Protein AF-A0A822ZIW6-F1 (afdb_monomer_lite)

pLDDT: mean 86.94, std 12.11, range [32.47, 98.19]

Radius of gyration: 18.43 Å; chains: 1; bounding box: 44×46×52 Å

InterPro domains:
  IPR021720 Malectin domain [PF11721] (58-224)
  IPR051824 LRR Receptor-Like Ser/Thr Protein Kinase [PTHR48006] (2-224)

Secondary structure (DSSP, 8-state):
--EEEPPTT--HHHHTT---TTSEEE--GGGTT-S-TTGGGGSTT--SSTTS---SEEEEEET-SS-EE-TT--EEEEE-----TEEEEE-TT-SEEEEEE---TT-SS---EEE-----BT-TTS-HHHHTEEEEESSEEEEEEES--S-EEEEEEEE--SS--GGG-SGGGG----EEEEETTEEEEEEE-HHHHTTT-SSBEEEEEEEE--SSSEEEEEEEE-TT--EEESEEEEEE---S--

Structure (mmCIF, N/CA/C/O backbone):
data_AF-A0A822ZIW6-F1
#
_entry.id   AF-A0A822ZIW6-F1
#
loop_
_atom_site.group_PDB
_atom_site.id
_atom_site.type_symbol
_atom_site.label_atom_id
_atom_site.label_alt_id
_atom_site.label_comp_id
_atom_site.label_asym_id
_atom_site.label_entity_id
_atom_site.label_seq_id
_atom_site.pdbx_PDB_ins_code
_atom_site.Cartn_x
_atom_site.Cartn_y
_atom_site.Cartn_z
_atom_site.occupancy
_atom_site.B_iso_or_equiv
_atom_site.auth_seq_id
_atom_site.auth_comp_id
_atom_site.auth_asym_id
_atom_site.auth_atom_id
_atom_site.pdbx_PDB_model_num
ATOM 1 N N . MET A 1 1 ? -8.561 -0.435 -22.926 1.00 68.00 1 MET A N 1
ATOM 2 C CA . MET A 1 1 ? -7.902 -0.915 -24.151 1.00 68.00 1 MET A CA 1
ATOM 3 C C . MET A 1 1 ? -7.282 0.209 -24.956 1.00 68.00 1 MET A C 1
ATOM 5 O O . MET A 1 1 ? -7.631 0.259 -26.121 1.00 68.00 1 MET A O 1
ATOM 9 N N . ILE A 1 2 ? -6.466 1.119 -24.398 1.00 83.31 2 ILE A N 1
ATOM 10 C CA . ILE A 1 2 ? -5.916 2.237 -25.189 1.00 83.31 2 ILE A CA 1
ATOM 11 C C . ILE A 1 2 ? -4.468 1.917 -25.566 1.00 83.31 2 ILE A C 1
ATOM 13 O O . ILE A 1 2 ? -3.686 1.477 -24.721 1.00 83.31 2 ILE A O 1
ATOM 17 N N . SER A 1 3 ? -4.137 2.117 -26.838 1.00 87.62 3 SER A N 1
ATOM 18 C CA . SER A 1 3 ? -2.804 1.909 -27.401 1.00 87.62 3 SER A CA 1
ATOM 19 C C . SER A 1 3 ? -2.459 3.004 -28.403 1.00 87.62 3 SER A C 1
ATOM 21 O O . SER A 1 3 ? -3.361 3.563 -29.026 1.00 87.62 3 SER A O 1
ATOM 23 N N . GLY A 1 4 ? -1.167 3.266 -28.593 1.00 85.44 4 GLY A N 1
ATOM 24 C CA . GLY A 1 4 ? -0.665 4.256 -29.551 1.00 85.44 4 GLY A CA 1
ATOM 25 C C . GLY A 1 4 ? 0.241 5.296 -28.899 1.00 85.44 4 GLY A C 1
ATOM 26 O O . GLY A 1 4 ? 0.701 5.114 -27.775 1.00 85.44 4 GLY A O 1
ATOM 27 N N . THR A 1 5 ? 0.521 6.388 -29.601 1.00 82.12 5 THR A N 1
ATOM 28 C CA . THR A 1 5 ? 1.303 7.507 -29.061 1.00 82.12 5 THR A CA 1
ATOM 29 C C . THR A 1 5 ? 0.430 8.412 -28.193 1.00 82.12 5 THR A C 1
ATOM 31 O O . THR A 1 5 ? -0.772 8.562 -28.427 1.00 82.12 5 THR A O 1
ATOM 34 N N . ILE A 1 6 ? 1.025 9.016 -27.163 1.00 78.25 6 ILE A N 1
ATOM 35 C CA . ILE A 1 6 ? 0.345 10.054 -26.383 1.00 78.25 6 ILE A CA 1
ATOM 36 C C . ILE A 1 6 ? 0.321 11.329 -27.242 1.00 78.25 6 ILE A C 1
ATOM 38 O O . ILE A 1 6 ? 1.383 11.771 -27.677 1.00 78.25 6 ILE A O 1
ATOM 42 N N . PRO A 1 7 ? -0.849 11.939 -27.514 1.00 76.06 7 PRO A N 1
ATOM 43 C CA . PRO A 1 7 ? -0.906 13.128 -28.356 1.00 76.06 7 PRO A CA 1
ATOM 44 C C . PRO A 1 7 ? -0.091 14.283 -27.766 1.00 76.06 7 PRO A C 1
ATOM 46 O O . PRO A 1 7 ? -0.332 14.702 -26.634 1.00 76.06 7 PRO A O 1
ATOM 49 N N . SER A 1 8 ? 0.799 14.877 -28.563 1.00 71.69 8 SER A N 1
ATOM 50 C CA . SER A 1 8 ? 1.620 16.033 -28.160 1.00 71.69 8 SER A CA 1
ATOM 51 C C . SER A 1 8 ? 0.793 17.271 -27.770 1.00 71.69 8 SER A C 1
ATOM 53 O O . SER A 1 8 ? 1.260 18.144 -27.042 1.00 71.69 8 SER A O 1
ATOM 55 N N . SER A 1 9 ? -0.470 17.339 -28.208 1.00 68.81 9 SER A N 1
ATOM 56 C CA . SER A 1 9 ? -1.431 18.391 -27.857 1.00 68.81 9 SER A CA 1
ATOM 57 C C . SER A 1 9 ? -1.997 18.276 -26.435 1.00 68.81 9 SER A C 1
ATOM 59 O O . SER A 1 9 ? -2.650 19.209 -25.946 1.00 68.81 9 SER A O 1
ATOM 61 N N . TRP A 1 10 ? -1.760 17.158 -25.741 1.00 68.44 10 TRP A N 1
ATOM 62 C CA . TRP A 1 10 ? -2.147 16.978 -24.348 1.00 68.44 10 TRP A CA 1
ATOM 63 C C . TRP A 1 10 ? -1.230 17.816 -23.443 1.00 68.44 10 TRP A C 1
ATOM 65 O O . TRP A 1 10 ? -0.172 17.387 -22.999 1.00 68.44 10 TRP A O 1
ATOM 75 N N . ARG A 1 11 ? -1.637 19.064 -23.175 1.00 58.91 11 ARG A N 1
ATOM 76 C CA . ARG A 1 11 ? -0.914 19.978 -22.274 1.00 58.91 11 ARG A CA 1
ATOM 77 C C . ARG A 1 11 ? -0.824 19.399 -20.856 1.00 58.91 11 ARG A C 1
ATOM 79 O O . ARG A 1 11 ? -1.812 18.873 -20.340 1.00 58.91 11 ARG A O 1
ATOM 86 N N . ALA A 1 12 ? 0.306 19.622 -20.180 1.00 60.09 12 ALA A N 1
ATOM 87 C CA . ALA A 1 12 ? 0.582 19.130 -18.823 1.00 60.09 12 ALA A CA 1
ATOM 88 C C . ALA A 1 12 ? -0.519 19.436 -17.784 1.00 60.09 12 ALA A C 1
ATOM 90 O O . ALA A 1 12 ? -0.711 18.668 -16.846 1.00 60.09 12 ALA A O 1
ATOM 91 N N . SER A 1 13 ? -1.284 20.521 -17.948 1.00 56.66 13 SER A N 1
ATOM 92 C CA . SER A 1 13 ? -2.383 20.886 -17.044 1.00 56.66 13 SER A CA 1
ATOM 93 C C . SER A 1 13 ? -3.648 20.030 -17.197 1.00 56.66 13 SER A C 1
ATOM 95 O O . SER A 1 13 ? -4.331 19.811 -16.201 1.00 56.66 13 SER A O 1
ATOM 97 N N . LYS A 1 14 ? -3.953 19.510 -18.397 1.00 56.59 14 LYS A N 1
ATOM 98 C CA . LYS A 1 14 ? -5.097 18.601 -18.630 1.00 56.59 14 LYS A CA 1
ATOM 99 C C . LYS A 1 14 ? -4.794 17.153 -18.230 1.00 56.59 14 LYS A C 1
ATOM 101 O O . LYS A 1 14 ? -5.718 16.366 -18.090 1.00 56.59 14 LYS A O 1
ATOM 106 N N . LEU A 1 15 ? -3.519 16.813 -18.046 1.00 60.94 15 LEU A N 1
ATOM 107 C CA . LEU A 1 15 ? -3.051 15.443 -17.828 1.00 60.94 15 LEU A CA 1
ATOM 108 C C . LEU A 1 15 ? -2.917 15.032 -16.361 1.00 60.94 15 LEU A C 1
ATOM 110 O O . LEU A 1 15 ? -2.893 13.840 -16.071 1.00 60.94 15 LEU A O 1
ATOM 114 N N . LYS A 1 16 ? -2.895 15.990 -15.424 1.00 58.00 16 LYS A N 1
ATOM 115 C CA . LYS A 1 16 ? -2.803 15.715 -13.974 1.00 58.00 16 LYS A CA 1
ATOM 116 C C . LYS A 1 16 ? -4.004 14.944 -13.406 1.00 58.00 16 LYS A C 1
ATOM 118 O O . LYS A 1 16 ? -3.973 14.536 -12.250 1.00 58.00 16 LYS A O 1
ATOM 123 N N . THR A 1 17 ? -5.063 14.779 -14.195 1.00 67.00 17 THR A N 1
ATOM 124 C CA . THR A 1 17 ? -6.307 14.098 -13.820 1.00 67.00 17 THR A CA 1
ATOM 125 C C . THR A 1 17 ? -6.555 12.814 -14.615 1.00 67.00 17 THR A C 1
ATOM 127 O O . THR A 1 17 ? -7.643 12.249 -14.512 1.00 67.00 17 THR A O 1
ATOM 130 N N . LEU A 1 18 ? -5.585 12.347 -15.413 1.00 80.19 18 LEU A N 1
ATOM 131 C CA . LEU A 1 18 ? -5.675 11.076 -16.131 1.00 80.19 18 LEU A CA 1
ATOM 132 C C . LEU A 1 18 ? -4.725 10.041 -15.536 1.00 80.19 18 LEU A C 1
ATOM 134 O O . LEU A 1 18 ? -3.519 10.254 -15.440 1.00 80.19 18 LEU A O 1
ATOM 138 N N . ASN A 1 19 ? -5.276 8.870 -15.232 1.00 87.19 19 ASN A N 1
ATOM 139 C CA . ASN A 1 19 ? -4.492 7.704 -14.870 1.00 87.19 19 ASN A CA 1
ATOM 140 C C . ASN A 1 19 ? -4.303 6.814 -16.105 1.00 87.19 19 ASN A C 1
ATOM 142 O O . ASN A 1 19 ? -5.249 6.187 -16.581 1.00 87.19 19 ASN A O 1
ATOM 146 N N . LEU A 1 20 ? -3.081 6.798 -16.636 1.00 88.81 20 LEU A N 1
ATOM 147 C CA . LEU A 1 20 ? -2.715 6.073 -17.858 1.00 88.81 20 LEU A CA 1
ATOM 148 C C . LEU A 1 20 ? -2.069 4.704 -17.576 1.00 88.81 20 LEU A C 1
ATOM 150 O O . LEU A 1 20 ? -1.628 4.029 -18.509 1.00 88.81 20 LEU A O 1
ATOM 154 N N . VAL A 1 21 ? -2.021 4.282 -16.312 1.00 91.44 21 VAL A N 1
ATOM 155 C CA . VAL A 1 21 ? -1.457 2.994 -15.884 1.00 91.44 21 VAL A CA 1
ATOM 156 C C . VAL A 1 21 ? -2.209 1.818 -16.524 1.00 91.44 21 VAL A C 1
ATOM 158 O O . VAL A 1 21 ? -3.417 1.892 -16.753 1.00 91.44 21 VAL A O 1
ATOM 161 N N . ALA A 1 22 ? -1.490 0.730 -16.807 1.00 88.94 22 ALA A N 1
ATOM 162 C CA . ALA A 1 22 ? -1.988 -0.502 -17.424 1.00 88.94 22 ALA A CA 1
ATOM 163 C C . ALA A 1 22 ? -2.581 -0.329 -18.844 1.00 88.94 22 ALA A C 1
ATOM 165 O O . ALA A 1 22 ? -3.461 -1.087 -19.262 1.00 88.94 22 ALA A O 1
ATOM 166 N N . ASN A 1 23 ? -2.087 0.655 -19.604 1.00 89.62 23 ASN A N 1
ATOM 167 C CA . ASN A 1 23 ? -2.340 0.809 -21.045 1.00 89.62 23 ASN A CA 1
ATOM 168 C C . ASN A 1 23 ? -1.104 0.406 -21.876 1.00 89.62 23 ASN A C 1
ATOM 170 O O . ASN A 1 23 ? -0.126 -0.096 -21.320 1.00 89.62 23 ASN A O 1
ATOM 174 N N . ASN A 1 24 ? -1.179 0.588 -23.200 1.00 88.50 24 ASN A N 1
ATOM 175 C CA . ASN A 1 24 ? -0.135 0.230 -24.169 1.00 88.50 24 ASN A CA 1
ATOM 176 C C . ASN A 1 24 ? 0.324 1.458 -24.976 1.00 88.50 24 ASN A C 1
ATOM 178 O O . ASN A 1 24 ? 0.171 1.503 -26.201 1.00 88.50 24 ASN A O 1
ATOM 182 N N . PHE A 1 25 ? 0.830 2.480 -24.289 1.00 86.50 25 PHE A N 1
ATOM 183 C CA . PHE A 1 25 ? 1.355 3.675 -24.944 1.00 86.50 25 PHE A CA 1
ATOM 184 C C . PHE A 1 25 ? 2.791 3.485 -25.440 1.00 86.50 25 PHE A C 1
ATOM 186 O O . PHE A 1 25 ? 3.600 2.798 -24.816 1.00 86.50 25 PHE A O 1
ATOM 193 N N . VAL A 1 26 ? 3.105 4.129 -26.563 1.00 83.94 26 VAL A N 1
ATOM 194 C CA . VAL A 1 26 ? 4.450 4.189 -27.142 1.00 83.94 26 VAL A CA 1
ATOM 195 C C . VAL A 1 26 ? 5.167 5.427 -26.605 1.00 83.94 26 VAL A C 1
ATOM 197 O O . VAL A 1 26 ? 4.663 6.544 -26.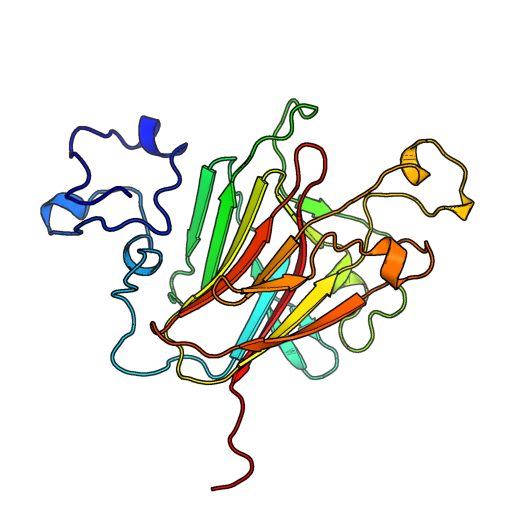726 1.00 83.94 26 VAL A O 1
ATOM 200 N N . PHE A 1 27 ? 6.343 5.223 -26.014 1.00 76.81 27 PHE A N 1
ATOM 201 C CA . PHE A 1 27 ? 7.234 6.286 -25.550 1.00 76.81 27 PHE A CA 1
ATOM 202 C C . PHE A 1 27 ? 8.394 6.393 -26.547 1.00 76.81 27 PHE A C 1
ATOM 204 O O . PHE A 1 27 ? 9.239 5.505 -26.586 1.00 76.81 27 PHE A O 1
ATOM 211 N N . ASP A 1 28 ? 8.392 7.433 -27.381 1.00 70.50 28 ASP A N 1
ATOM 212 C CA . ASP A 1 28 ? 9.463 7.766 -28.327 1.00 70.50 28 ASP A CA 1
ATOM 213 C C . ASP A 1 28 ? 10.119 9.110 -27.943 1.00 70.50 28 ASP A C 1
ATOM 215 O O . ASP A 1 28 ? 9.710 9.758 -26.974 1.00 70.50 28 ASP A O 1
ATOM 219 N N . ASP A 1 29 ? 11.132 9.552 -28.691 1.00 65.19 29 ASP A N 1
ATOM 220 C CA . ASP A 1 29 ? 11.872 10.788 -28.388 1.00 65.19 29 ASP A CA 1
ATOM 221 C C . ASP A 1 29 ? 10.991 12.053 -28.420 1.00 65.19 29 ASP A C 1
ATOM 223 O O . ASP A 1 29 ? 11.303 13.046 -27.751 1.00 65.19 29 ASP A O 1
ATOM 227 N N . SER A 1 30 ? 9.842 12.009 -29.110 1.00 61.44 30 SER A N 1
ATOM 228 C CA . SER A 1 30 ? 8.859 13.101 -29.119 1.00 61.44 30 SER A CA 1
ATOM 229 C C . SER A 1 30 ? 8.120 13.255 -27.779 1.00 61.44 30 SER A C 1
ATOM 231 O O . SER A 1 30 ? 7.567 14.319 -27.489 1.00 61.44 30 SER A O 1
ATOM 233 N N . ASN A 1 31 ? 8.193 12.231 -26.921 1.00 59.19 31 ASN A N 1
ATOM 234 C CA . ASN A 1 31 ? 7.546 12.147 -25.611 1.00 59.19 31 ASN A CA 1
ATOM 235 C C . ASN A 1 31 ? 8.485 12.443 -24.426 1.00 59.19 31 ASN A C 1
ATOM 237 O O . ASN A 1 31 ? 8.048 12.407 -23.274 1.00 59.19 31 ASN A O 1
ATOM 241 N N . SER A 1 32 ? 9.751 12.788 -24.687 1.00 54.91 32 SER A N 1
ATOM 242 C CA . SER A 1 32 ? 10.779 13.094 -23.671 1.00 54.91 32 SER A CA 1
ATOM 243 C C . SER A 1 32 ? 10.431 14.268 -22.737 1.00 54.91 32 SER A C 1
ATOM 245 O O . SER A 1 32 ? 10.976 14.371 -21.640 1.00 54.91 32 SER A O 1
ATOM 247 N N . SER A 1 33 ? 9.487 15.126 -23.138 1.00 59.56 33 SER A N 1
ATOM 248 C CA . SER A 1 33 ? 8.996 16.275 -22.362 1.00 59.56 33 SER A CA 1
ATOM 249 C C . SER A 1 33 ? 7.658 16.034 -21.643 1.00 59.56 33 SER A C 1
ATOM 251 O O . SER A 1 33 ? 7.121 16.950 -21.011 1.00 59.56 33 SER A O 1
ATOM 253 N N . LEU A 1 34 ? 7.087 14.824 -21.725 1.00 65.12 34 LEU A N 1
ATOM 254 C CA . LEU A 1 34 ? 5.798 14.529 -21.100 1.00 65.12 34 LEU A CA 1
ATOM 255 C C . LEU A 1 34 ? 5.918 14.402 -19.568 1.00 65.12 34 LEU A C 1
ATOM 257 O O . LEU A 1 34 ? 6.855 13.782 -19.065 1.00 65.12 34 LEU A O 1
ATOM 261 N N . PRO A 1 35 ? 4.938 14.910 -18.797 1.00 71.50 35 PRO A N 1
ATOM 262 C CA . PRO A 1 35 ? 4.985 14.966 -17.333 1.00 71.50 35 PRO A CA 1
ATOM 263 C C . PRO A 1 35 ? 4.623 13.621 -16.672 1.00 71.50 35 PRO A C 1
ATOM 265 O O . PRO A 1 35 ? 3.863 13.589 -15.705 1.00 71.50 35 PRO A O 1
ATOM 268 N N . PHE A 1 36 ? 5.127 12.504 -17.204 1.00 79.31 36 PHE A N 1
ATOM 269 C CA . PHE A 1 36 ? 4.764 11.147 -16.785 1.00 79.31 36 PHE A CA 1
ATOM 270 C C . PHE A 1 36 ? 5.976 10.321 -16.331 1.00 79.31 36 PHE A C 1
ATOM 272 O O . PHE A 1 36 ? 6.280 9.279 -16.929 1.00 79.31 36 PHE A O 1
ATOM 279 N N . PRO A 1 37 ? 6.679 10.748 -15.265 1.00 85.19 37 PRO A N 1
ATOM 280 C CA . PRO A 1 37 ? 7.835 10.019 -14.758 1.00 85.19 37 PRO A CA 1
ATOM 281 C C . PRO A 1 37 ? 7.438 8.580 -14.414 1.00 85.19 37 PRO A C 1
ATOM 283 O O . PRO A 1 37 ? 6.383 8.334 -13.829 1.00 85.19 37 PRO A O 1
ATOM 286 N N . GLY A 1 38 ? 8.249 7.619 -14.858 1.00 87.75 38 GLY A N 1
ATOM 287 C CA . GLY A 1 38 ? 8.056 6.192 -14.584 1.00 87.75 38 GLY A CA 1
ATOM 288 C C . GLY A 1 38 ? 6.832 5.518 -15.226 1.00 87.75 38 GLY A C 1
ATOM 289 O O . GLY A 1 38 ? 6.700 4.307 -15.084 1.00 87.75 38 GLY A O 1
ATOM 290 N N . LEU A 1 39 ? 5.963 6.226 -15.969 1.00 88.44 39 LEU A N 1
ATOM 291 C CA . LEU A 1 39 ? 4.740 5.631 -16.550 1.00 88.44 39 LEU A CA 1
ATOM 292 C C . LEU A 1 39 ? 5.024 4.479 -17.512 1.00 88.44 39 LEU A C 1
ATOM 294 O O . LEU A 1 39 ? 4.239 3.532 -17.588 1.00 88.44 39 LEU A O 1
ATOM 298 N N . HIS A 1 40 ? 6.143 4.556 -18.233 1.00 86.94 40 HIS A N 1
ATOM 299 C CA . HIS A 1 40 ? 6.612 3.478 -19.093 1.00 86.94 40 HIS A CA 1
ATOM 300 C C . HIS A 1 40 ? 6.746 2.161 -18.309 1.00 86.94 40 HIS A C 1
ATOM 302 O O . HIS A 1 40 ? 6.361 1.125 -18.830 1.00 86.94 40 HIS A O 1
ATOM 308 N N . CYS A 1 41 ? 7.133 2.193 -17.027 1.00 88.75 41 CYS A N 1
ATOM 309 C CA . CYS A 1 41 ? 7.207 1.013 -16.154 1.00 88.75 41 CYS A CA 1
ATOM 310 C C . CYS A 1 41 ? 5.868 0.557 -15.577 1.00 88.75 41 CYS A C 1
ATOM 312 O O . CYS A 1 41 ? 5.818 -0.466 -14.912 1.00 88.75 41 CYS A O 1
ATOM 314 N N . LEU A 1 42 ? 4.785 1.295 -15.798 1.00 90.62 42 LEU A N 1
ATOM 315 C CA . LEU A 1 42 ? 3.438 0.906 -15.380 1.00 90.62 42 LEU A CA 1
ATOM 316 C C . LEU A 1 42 ? 2.526 0.647 -16.588 1.00 90.62 42 LEU A C 1
ATOM 318 O O . LEU A 1 42 ? 1.301 0.649 -16.456 1.00 90.62 42 LEU A O 1
ATOM 322 N N . GLN A 1 43 ? 3.102 0.459 -17.780 1.00 89.50 43 GLN A N 1
ATOM 323 C CA . GLN A 1 43 ? 2.369 -0.048 -18.939 1.00 89.50 43 GLN A CA 1
ATOM 324 C C . GLN A 1 43 ? 2.086 -1.535 -18.782 1.00 89.50 43 GLN A C 1
ATOM 326 O O . GLN A 1 43 ? 2.804 -2.244 -18.079 1.00 89.50 43 GLN A O 1
ATOM 331 N N . ARG A 1 44 ? 1.047 -2.012 -19.469 1.00 85.31 44 ARG A N 1
ATOM 332 C CA . ARG A 1 44 ? 0.579 -3.392 -19.332 1.00 85.31 44 ARG A CA 1
ATOM 333 C C . ARG A 1 44 ? 1.672 -4.410 -19.632 1.00 85.31 44 ARG A C 1
ATOM 335 O O . ARG A 1 44 ? 1.776 -5.378 -18.909 1.00 85.31 44 ARG A O 1
ATOM 342 N N . ASN A 1 45 ? 2.470 -4.167 -20.669 1.00 79.81 45 ASN A N 1
ATOM 343 C CA . ASN A 1 45 ? 3.536 -5.061 -21.120 1.00 79.81 45 ASN A CA 1
ATOM 344 C C . ASN A 1 45 ? 4.857 -4.913 -20.346 1.00 79.81 45 ASN A C 1
ATOM 346 O O . ASN A 1 45 ? 5.843 -5.532 -20.746 1.00 79.81 45 ASN A O 1
ATOM 350 N N . PHE A 1 46 ? 4.908 -4.049 -19.328 1.00 79.50 46 PHE A N 1
ATOM 351 C CA . PHE A 1 46 ? 6.068 -3.804 -18.472 1.00 79.50 46 PHE A CA 1
ATOM 352 C C . PHE A 1 46 ? 7.429 -3.807 -19.216 1.00 79.50 46 PHE A C 1
ATOM 354 O O . PHE A 1 46 ? 8.190 -4.783 -19.203 1.00 79.50 46 PHE A O 1
ATOM 361 N N . PRO A 1 47 ? 7.761 -2.722 -19.933 1.00 76.06 47 PRO A N 1
ATOM 362 C CA . PRO A 1 47 ? 8.999 -2.624 -20.702 1.00 76.06 47 PRO A CA 1
ATOM 363 C C . PRO A 1 47 ? 10.253 -2.420 -19.833 1.00 76.06 47 PRO A C 1
ATOM 365 O O . PRO A 1 47 ? 11.363 -2.579 -20.332 1.00 76.06 47 PRO A O 1
ATOM 368 N N . CYS A 1 48 ? 10.110 -2.072 -18.550 1.00 79.00 48 CYS A N 1
ATOM 369 C CA . CYS A 1 48 ? 11.237 -1.716 -17.687 1.00 79.00 48 CYS A CA 1
ATOM 370 C C . CYS A 1 48 ? 11.990 -2.913 -17.104 1.00 79.00 48 CYS A C 1
ATOM 372 O O . CYS A 1 48 ? 11.423 -3.979 -16.874 1.00 79.00 48 CYS A O 1
ATOM 374 N N . ASN A 1 49 ? 13.268 -2.689 -16.776 1.00 76.12 49 ASN A N 1
ATOM 375 C CA . ASN A 1 49 ? 14.087 -3.547 -15.909 1.00 76.12 49 ASN A CA 1
ATOM 376 C C . ASN A 1 49 ? 14.101 -5.043 -16.290 1.00 76.12 49 ASN A C 1
ATOM 378 O O . ASN A 1 49 ? 14.171 -5.894 -15.405 1.00 76.12 49 ASN A O 1
ATOM 382 N N . ARG A 1 50 ? 14.018 -5.372 -17.590 1.00 73.94 50 ARG A N 1
ATOM 383 C CA . ARG A 1 50 ? 13.878 -6.751 -18.103 1.00 73.94 50 ARG A CA 1
ATOM 384 C C . ARG A 1 50 ? 15.128 -7.619 -17.958 1.00 73.94 50 ARG A C 1
ATOM 386 O O . ARG A 1 50 ? 15.011 -8.839 -17.937 1.00 73.94 50 ARG A O 1
ATOM 393 N N . ASP A 1 51 ? 16.298 -7.005 -17.824 1.00 68.25 51 ASP A N 1
ATOM 394 C CA . ASP A 1 51 ? 17.564 -7.723 -17.986 1.00 68.25 51 ASP A CA 1
ATOM 395 C C . ASP A 1 51 ? 18.023 -8.464 -16.722 1.00 68.25 51 ASP A C 1
ATOM 397 O O . ASP A 1 51 ? 18.763 -9.440 -16.827 1.00 68.25 51 ASP A O 1
ATOM 401 N N . SER A 1 52 ? 17.603 -8.042 -15.519 1.00 64.56 52 SER A N 1
ATOM 402 C CA . SER A 1 52 ? 17.905 -8.744 -14.259 1.00 64.56 52 SER A CA 1
ATOM 403 C C . SER A 1 52 ? 17.064 -8.247 -13.075 1.00 64.56 52 SER A C 1
ATOM 405 O O . SER A 1 52 ? 16.841 -7.038 -12.957 1.00 64.56 52 SER A O 1
ATOM 407 N N . PRO A 1 53 ? 16.655 -9.139 -12.147 1.00 66.62 53 PRO A N 1
ATOM 408 C CA . PRO A 1 53 ? 15.962 -8.746 -10.929 1.00 66.62 53 PRO A CA 1
ATOM 409 C C . PRO A 1 53 ? 16.873 -7.876 -10.071 1.00 66.62 53 PRO A C 1
ATOM 411 O O . PRO A 1 53 ? 17.974 -8.280 -9.699 1.00 66.62 53 PRO A O 1
ATOM 414 N N . ARG A 1 54 ? 16.404 -6.670 -9.760 1.00 70.56 54 ARG A N 1
ATOM 415 C CA . ARG A 1 54 ? 17.204 -5.666 -9.040 1.00 70.56 54 ARG A CA 1
ATOM 416 C C . ARG A 1 54 ? 17.039 -5.739 -7.528 1.00 70.56 54 ARG A C 1
ATOM 418 O O . ARG A 1 54 ? 17.886 -5.238 -6.793 1.00 70.56 54 ARG A O 1
ATOM 425 N N . TYR A 1 55 ? 15.949 -6.343 -7.060 1.00 77.62 55 TYR A N 1
ATOM 426 C CA . TYR A 1 55 ? 15.543 -6.281 -5.661 1.00 77.62 55 TYR A CA 1
ATOM 427 C C . TYR A 1 55 ? 15.116 -7.658 -5.152 1.00 77.62 55 TYR A C 1
ATOM 429 O O . TYR A 1 55 ? 14.238 -8.295 -5.728 1.00 77.62 55 TYR A O 1
ATOM 437 N N . ALA A 1 56 ? 15.727 -8.099 -4.049 1.00 80.19 56 ALA A N 1
ATOM 438 C CA . ALA A 1 56 ? 15.357 -9.343 -3.367 1.00 80.19 56 ALA A CA 1
ATOM 439 C C . ALA A 1 56 ? 14.033 -9.213 -2.593 1.00 80.19 56 ALA A C 1
ATOM 441 O O . ALA A 1 56 ? 13.303 -10.188 -2.432 1.00 80.19 56 ALA A O 1
ATOM 442 N N . TYR A 1 57 ? 13.727 -8.002 -2.121 1.00 89.25 57 TYR A N 1
ATOM 443 C CA . TYR A 1 57 ? 12.501 -7.698 -1.400 1.00 89.25 57 TYR A CA 1
ATOM 444 C C . TYR A 1 57 ? 12.113 -6.218 -1.517 1.00 89.25 57 TYR A C 1
ATOM 446 O O . TYR A 1 57 ? 12.940 -5.334 -1.785 1.00 89.25 57 TYR A O 1
ATOM 454 N N . ILE A 1 58 ? 10.836 -5.949 -1.259 1.00 92.19 58 ILE A N 1
ATOM 455 C CA . ILE A 1 58 ? 10.244 -4.619 -1.108 1.00 92.19 58 ILE A CA 1
ATOM 456 C C . ILE A 1 58 ? 9.512 -4.562 0.234 1.00 92.19 58 ILE A C 1
ATOM 458 O O . ILE A 1 58 ? 8.926 -5.545 0.687 1.00 92.19 58 ILE A O 1
ATOM 462 N N . SER A 1 59 ? 9.547 -3.390 0.863 1.00 95.56 59 SER A N 1
ATOM 463 C CA . SER A 1 59 ? 8.825 -3.091 2.098 1.00 95.56 59 SER A CA 1
ATOM 464 C C . SER A 1 59 ? 8.347 -1.650 2.033 1.00 95.56 59 SER A C 1
ATOM 466 O O . SER A 1 59 ? 9.171 -0.739 1.953 1.00 95.56 59 SER A O 1
ATOM 468 N N . ILE A 1 60 ? 7.037 -1.436 2.066 1.00 97.38 60 ILE A N 1
ATOM 469 C CA . ILE A 1 60 ? 6.416 -0.132 1.837 1.00 97.38 60 ILE A CA 1
ATOM 470 C C . ILE A 1 60 ? 5.609 0.277 3.066 1.00 97.38 60 ILE A C 1
ATOM 472 O O . ILE A 1 60 ? 4.770 -0.474 3.572 1.00 97.38 60 ILE A O 1
ATOM 476 N N . LYS A 1 61 ? 5.855 1.502 3.532 1.00 96.75 61 LYS A N 1
ATOM 477 C CA . LYS A 1 61 ? 5.093 2.212 4.556 1.00 96.75 61 LYS A CA 1
ATOM 478 C C . LYS A 1 61 ? 3.993 3.048 3.899 1.00 96.75 61 LYS A C 1
ATOM 480 O O . LYS A 1 61 ? 4.156 4.247 3.709 1.00 96.75 61 LYS A O 1
ATOM 485 N N . CYS A 1 62 ? 2.867 2.401 3.592 1.00 97.38 62 CYS A N 1
ATOM 486 C CA . CYS A 1 62 ? 1.724 3.018 2.916 1.00 97.38 62 CYS A CA 1
ATOM 487 C C . CYS A 1 62 ? 1.156 4.185 3.725 1.00 97.38 62 CYS A C 1
ATOM 489 O O . CYS A 1 62 ? 0.851 4.043 4.913 1.00 97.38 62 CYS A O 1
ATOM 491 N N . GLY A 1 63 ? 1.007 5.329 3.071 1.00 93.31 63 GLY A N 1
ATOM 492 C CA . GLY A 1 63 ? 0.423 6.533 3.643 1.00 93.31 63 GLY A CA 1
ATOM 493 C C . GLY A 1 63 ? 1.256 7.250 4.714 1.00 93.31 63 GLY A C 1
ATOM 494 O O . GLY A 1 63 ? 0.735 8.150 5.369 1.00 93.31 63 GLY A O 1
ATOM 495 N N . GLY A 1 64 ? 2.504 6.835 4.961 1.00 86.06 64 GLY A N 1
ATOM 496 C CA . GLY A 1 64 ? 3.277 7.276 6.123 1.00 86.06 64 GLY A CA 1
ATOM 497 C C . GLY A 1 64 ? 4.573 7.997 5.774 1.00 86.06 64 GLY A C 1
ATOM 498 O O . GLY A 1 64 ? 5.372 7.490 4.994 1.00 86.06 64 GLY A O 1
ATOM 499 N N . LEU A 1 65 ? 4.823 9.123 6.451 1.00 85.75 65 LEU A N 1
ATOM 500 C CA . LEU A 1 65 ? 6.059 9.901 6.318 1.00 85.75 65 LEU A CA 1
ATOM 501 C C . LEU A 1 65 ? 7.281 9.111 6.791 1.00 85.75 65 LEU A C 1
ATOM 503 O O . LEU A 1 65 ? 7.221 8.431 7.822 1.00 85.75 65 LEU A O 1
ATOM 507 N N . GLY A 1 66 ? 8.396 9.275 6.082 1.00 88.06 66 GLY A N 1
ATOM 508 C CA . GLY A 1 66 ? 9.712 8.787 6.495 1.00 88.06 66 GLY A CA 1
ATOM 509 C C . GLY A 1 66 ? 9.879 7.261 6.492 1.00 88.06 66 GLY A C 1
ATOM 510 O O . GLY A 1 66 ? 8.951 6.480 6.713 1.00 88.06 66 GLY A O 1
ATOM 511 N N . THR A 1 67 ? 11.110 6.826 6.237 1.00 91.19 67 THR A N 1
ATOM 512 C CA . THR A 1 67 ? 11.498 5.414 6.319 1.00 91.19 67 THR A CA 1
ATOM 513 C C . THR A 1 67 ? 11.496 4.968 7.781 1.00 91.19 67 THR A C 1
ATOM 515 O O . THR A 1 67 ? 11.939 5.716 8.653 1.00 91.19 67 THR A O 1
ATOM 518 N N . LYS A 1 68 ? 11.040 3.744 8.067 1.00 94.06 68 LYS A N 1
ATOM 519 C CA . LYS A 1 68 ? 11.065 3.176 9.427 1.00 94.06 68 LYS A CA 1
ATOM 520 C C . LYS A 1 68 ? 11.582 1.742 9.407 1.00 94.06 68 LYS A C 1
ATOM 522 O O . LYS A 1 68 ? 11.311 1.009 8.462 1.00 94.06 68 LYS A O 1
ATOM 527 N N . ALA A 1 69 ? 12.338 1.360 10.431 1.00 95.69 69 ALA A N 1
ATOM 528 C CA . ALA A 1 69 ? 12.757 -0.020 10.642 1.00 95.69 69 ALA A CA 1
ATOM 529 C C . ALA A 1 69 ? 11.832 -0.702 11.658 1.00 95.69 69 ALA A C 1
ATOM 531 O O . ALA A 1 69 ? 11.423 -0.071 12.636 1.00 95.69 69 ALA A O 1
ATOM 532 N N . SER A 1 70 ? 11.472 -1.953 11.398 1.00 94.75 70 SER A N 1
ATOM 533 C CA . SER A 1 70 ? 10.824 -2.839 12.368 1.00 94.75 70 SER A CA 1
ATOM 534 C C . SER A 1 70 ? 11.821 -3.316 13.422 1.00 94.75 70 SER A C 1
ATOM 536 O O . SER A 1 70 ? 13.025 -3.070 13.312 1.00 94.75 70 SER A O 1
ATOM 538 N N . THR A 1 71 ? 11.331 -3.987 14.465 1.00 93.44 71 THR A N 1
ATOM 539 C CA . THR A 1 71 ? 12.175 -4.431 15.590 1.00 93.44 71 THR A CA 1
ATOM 540 C C . THR A 1 71 ? 13.224 -5.473 15.193 1.00 93.44 71 THR A C 1
ATOM 542 O O . THR A 1 71 ? 14.250 -5.581 15.852 1.00 93.44 71 THR A O 1
ATOM 545 N N . ASP A 1 72 ? 12.991 -6.214 14.110 1.00 92.62 72 ASP A N 1
ATOM 546 C CA . ASP A 1 72 ? 13.925 -7.171 13.500 1.00 92.62 72 ASP A CA 1
ATOM 547 C C . ASP A 1 72 ? 14.881 -6.520 12.476 1.00 92.62 72 ASP A C 1
ATOM 549 O O . ASP A 1 72 ? 15.646 -7.203 11.800 1.00 92.62 72 ASP A O 1
ATOM 553 N N . GLY A 1 73 ? 14.848 -5.190 12.344 1.00 92.94 73 GLY A N 1
ATOM 554 C CA . GLY A 1 73 ? 15.751 -4.422 11.487 1.00 92.94 73 GLY A CA 1
ATOM 555 C C . GLY A 1 73 ? 15.300 -4.263 10.033 1.00 92.94 73 GLY A C 1
ATOM 556 O O . GLY A 1 73 ? 15.961 -3.545 9.273 1.00 92.94 73 GLY A O 1
ATOM 557 N N . ARG A 1 74 ? 14.169 -4.853 9.617 1.00 93.56 74 ARG A N 1
ATOM 558 C CA . ARG A 1 74 ? 13.657 -4.681 8.248 1.00 93.56 74 ARG A CA 1
ATOM 559 C C . ARG A 1 74 ? 13.230 -3.232 8.001 1.00 93.56 74 ARG A C 1
ATOM 561 O O . ARG A 1 74 ? 12.416 -2.656 8.719 1.00 93.56 74 ARG A O 1
ATOM 568 N N . ARG A 1 75 ? 13.778 -2.614 6.951 1.00 95.12 75 ARG A N 1
ATOM 569 C CA . ARG A 1 75 ? 13.493 -1.215 6.588 1.00 95.12 75 ARG A CA 1
ATOM 570 C C . ARG A 1 75 ? 12.296 -1.126 5.647 1.00 95.12 75 ARG A C 1
ATOM 572 O O . ARG A 1 75 ? 12.268 -1.815 4.633 1.00 95.12 75 ARG A O 1
ATOM 579 N N . PHE A 1 76 ? 11.363 -0.232 5.957 1.00 96.19 76 PHE A N 1
ATOM 580 C CA . PHE A 1 76 ? 10.196 0.101 5.145 1.00 96.19 76 PHE A CA 1
ATOM 581 C C . PHE A 1 76 ? 10.360 1.487 4.536 1.00 96.19 76 PHE A C 1
ATOM 583 O O . PHE A 1 76 ? 10.486 2.477 5.261 1.00 96.19 76 PHE A O 1
ATOM 590 N N . GLU A 1 77 ? 10.347 1.544 3.209 1.00 96.12 77 GLU A N 1
ATOM 591 C CA . GLU A 1 77 ? 10.387 2.781 2.435 1.00 96.12 77 GLU A CA 1
ATOM 592 C C . GLU A 1 77 ? 9.085 3.554 2.619 1.00 96.12 77 GLU A C 1
ATOM 594 O O . GLU A 1 77 ? 8.006 2.966 2.667 1.00 96.12 77 GLU A O 1
ATOM 599 N N . ARG A 1 78 ? 9.183 4.877 2.745 1.00 95.69 78 ARG A N 1
ATOM 600 C CA . ARG A 1 78 ? 8.005 5.739 2.860 1.00 95.69 78 ARG A CA 1
ATOM 601 C C . ARG A 1 78 ? 7.179 5.704 1.580 1.00 95.69 78 ARG A C 1
ATOM 603 O O . ARG A 1 78 ? 7.732 5.685 0.486 1.00 95.69 78 ARG A O 1
ATOM 610 N N . GLU A 1 79 ? 5.868 5.762 1.735 1.00 96.19 79 GLU A N 1
ATOM 611 C CA . GLU A 1 79 ? 4.947 6.032 0.642 1.00 96.19 79 GLU A CA 1
ATOM 612 C C . GLU A 1 79 ? 3.986 7.120 1.106 1.00 96.19 79 GLU A C 1
ATOM 614 O O . GLU A 1 79 ? 2.887 6.864 1.588 1.00 96.19 79 GLU A O 1
ATOM 619 N N . ASP A 1 80 ? 4.460 8.356 1.024 1.00 94.75 80 ASP A N 1
ATOM 620 C CA . ASP A 1 80 ? 3.802 9.574 1.495 1.00 94.75 80 ASP A CA 1
ATOM 621 C C . ASP A 1 80 ? 3.398 10.509 0.350 1.00 94.75 80 ASP A C 1
ATOM 623 O O . ASP A 1 80 ? 3.074 11.676 0.554 1.00 94.75 80 ASP A O 1
ATOM 627 N N . GLU A 1 81 ? 3.350 9.966 -0.864 1.00 94.31 81 GLU A N 1
ATOM 628 C CA . GLU A 1 81 ? 3.052 10.721 -2.072 1.00 94.31 81 GLU A CA 1
ATOM 629 C C . GLU A 1 81 ? 1.639 11.301 -2.055 1.00 94.31 81 GLU A C 1
ATOM 631 O O . GLU A 1 81 ? 0.661 10.638 -1.674 1.00 94.31 81 GLU A O 1
ATOM 636 N N . SER A 1 82 ? 1.534 12.556 -2.491 1.00 91.81 82 SER A N 1
ATOM 637 C CA . SER A 1 82 ? 0.267 13.278 -2.599 1.00 91.81 82 SER A CA 1
ATOM 638 C C . SER A 1 82 ? -0.456 12.867 -3.880 1.00 91.81 82 SER A C 1
ATOM 640 O O . SER A 1 82 ? -0.375 13.524 -4.919 1.00 91.81 82 SER A O 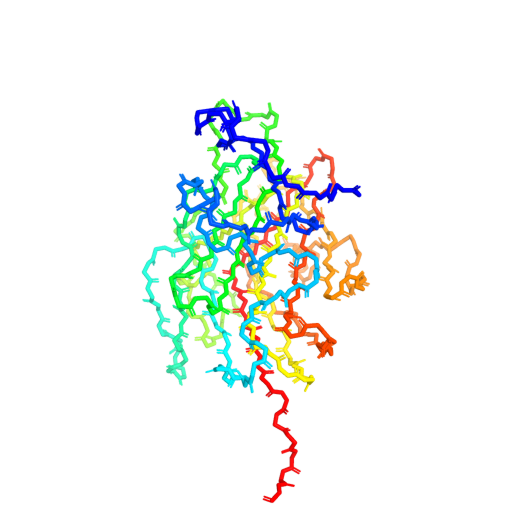1
ATOM 642 N N . LEU A 1 83 ? -1.134 11.722 -3.815 1.00 91.88 83 LEU A N 1
ATOM 643 C CA . LEU A 1 83 ? -1.910 11.191 -4.931 1.00 91.88 83 LEU A CA 1
ATOM 644 C C . LEU A 1 83 ? -3.251 11.927 -5.070 1.00 91.88 83 LEU A C 1
ATOM 646 O O . LEU A 1 83 ? -3.910 12.259 -4.089 1.00 91.88 83 LEU A O 1
ATOM 650 N N . GLY A 1 84 ? -3.664 12.159 -6.311 1.00 91.62 84 GLY A N 1
ATOM 651 C CA . GLY A 1 84 ? -4.979 12.656 -6.689 1.00 91.62 84 GLY A CA 1
ATOM 652 C C . GLY A 1 84 ? -5.968 11.529 -7.022 1.00 91.62 84 GLY A C 1
ATOM 653 O O . GLY A 1 84 ? -5.637 10.348 -6.921 1.00 91.62 84 GLY A O 1
ATOM 654 N N . PRO A 1 85 ? -7.190 11.878 -7.466 1.00 91.38 85 PRO A N 1
ATOM 655 C CA . PRO A 1 85 ? -8.263 10.920 -7.775 1.00 91.38 85 PRO A CA 1
ATOM 656 C C . PRO A 1 85 ? -8.006 10.024 -8.986 1.00 91.38 85 PRO A C 1
ATOM 658 O O . PRO A 1 85 ? -8.773 9.102 -9.244 1.00 91.38 85 PRO A O 1
ATOM 661 N N . ALA A 1 86 ? -6.981 10.327 -9.770 1.00 92.56 86 ALA A N 1
ATOM 662 C CA . ALA A 1 86 ? -6.568 9.560 -10.931 1.00 92.56 86 ALA A CA 1
ATOM 663 C C . ALA A 1 86 ? -5.087 9.852 -11.173 1.00 92.56 86 ALA A C 1
ATOM 665 O O . ALA A 1 86 ? -4.723 10.559 -12.109 1.00 92.56 86 ALA A O 1
ATOM 666 N N . SER A 1 87 ? -4.237 9.362 -10.275 1.00 92.38 87 SER A N 1
ATOM 667 C CA . SER A 1 87 ? -2.796 9.593 -10.344 1.00 92.38 87 SER A CA 1
ATOM 668 C C . SER A 1 87 ? -2.016 8.360 -9.921 1.00 92.38 87 SER A C 1
ATOM 670 O O . SER A 1 87 ? -2.554 7.388 -9.389 1.00 92.38 87 SER A O 1
ATOM 672 N N . TYR A 1 88 ? -0.716 8.415 -10.148 1.00 94.38 88 TYR A N 1
ATOM 673 C CA . TYR A 1 88 ? 0.209 7.369 -9.771 1.00 94.38 88 TYR A CA 1
ATOM 674 C C . TYR A 1 88 ? 1.547 7.999 -9.387 1.00 94.38 88 TYR A C 1
ATOM 676 O O . TYR A 1 88 ? 1.784 9.181 -9.639 1.00 94.38 88 TYR A O 1
ATOM 684 N N . TYR A 1 89 ? 2.405 7.193 -8.786 1.00 94.31 89 TYR A N 1
ATOM 685 C CA . TYR A 1 89 ? 3.788 7.519 -8.502 1.00 94.31 89 TYR A CA 1
ATOM 686 C C . TYR A 1 89 ? 4.651 6.280 -8.735 1.00 94.31 89 TYR A C 1
ATOM 688 O O . TYR A 1 89 ? 4.211 5.154 -8.501 1.00 94.31 89 TYR A O 1
ATOM 696 N N . VAL A 1 90 ? 5.874 6.492 -9.204 1.00 93.81 90 VAL A N 1
ATOM 697 C CA . VAL A 1 90 ? 6.909 5.465 -9.345 1.00 93.81 90 VAL A CA 1
ATOM 698 C C . VAL A 1 90 ? 8.163 6.027 -8.701 1.00 93.81 90 VAL A C 1
ATOM 700 O O . VAL A 1 90 ? 8.485 7.190 -8.937 1.00 93.81 90 VAL A O 1
ATOM 703 N N . THR A 1 91 ? 8.860 5.224 -7.899 1.00 93.06 91 THR A N 1
ATOM 704 C CA . THR A 1 91 ? 10.111 5.681 -7.287 1.00 93.06 91 THR A CA 1
ATOM 705 C C . THR A 1 91 ? 11.159 6.003 -8.350 1.00 93.06 91 THR A C 1
ATOM 707 O O . THR A 1 91 ? 11.201 5.364 -9.400 1.00 93.06 91 THR A O 1
ATOM 710 N N . ASP A 1 92 ? 12.082 6.919 -8.049 1.00 89.44 92 ASP A N 1
ATOM 711 C CA . ASP A 1 92 ? 13.200 7.246 -8.953 1.00 89.44 92 ASP A CA 1
ATOM 712 C C . ASP A 1 92 ? 14.077 6.023 -9.255 1.00 89.44 92 ASP A C 1
ATOM 714 O O . ASP A 1 92 ? 14.602 5.854 -10.352 1.00 89.44 92 ASP A O 1
ATOM 718 N N . THR A 1 93 ? 14.187 5.117 -8.280 1.00 88.75 93 THR A N 1
ATOM 719 C CA . THR A 1 93 ? 14.874 3.826 -8.415 1.00 88.75 93 THR A CA 1
ATOM 720 C C . THR A 1 93 ? 14.113 2.819 -9.276 1.00 88.75 93 THR A C 1
ATOM 722 O O . THR A 1 93 ? 14.655 1.760 -9.586 1.00 88.75 93 THR A O 1
ATOM 725 N N . GLN A 1 94 ? 12.863 3.121 -9.640 1.00 89.19 94 GLN A N 1
ATOM 726 C CA . GLN A 1 94 ? 11.933 2.216 -10.311 1.00 89.19 94 GLN A CA 1
ATOM 727 C C . GLN A 1 94 ? 11.846 0.862 -9.597 1.00 89.19 94 GLN A C 1
ATOM 729 O O . GLN A 1 94 ? 11.850 -0.190 -10.232 1.00 89.19 94 GLN A O 1
ATOM 734 N N . LYS A 1 95 ? 11.812 0.898 -8.261 1.00 89.94 95 LYS A N 1
ATOM 735 C CA . LYS A 1 95 ? 11.717 -0.282 -7.395 1.00 89.94 95 LYS A CA 1
ATOM 736 C C . LYS A 1 95 ? 10.269 -0.682 -7.174 1.00 89.94 95 LYS A C 1
ATOM 738 O O . LYS A 1 95 ? 9.925 -1.859 -7.249 1.00 89.94 95 LYS A O 1
ATOM 743 N N . TRP A 1 96 ? 9.424 0.304 -6.904 1.00 93.81 96 TRP A N 1
ATOM 744 C CA . TRP A 1 96 ? 7.994 0.113 -6.742 1.00 93.81 96 TRP A CA 1
ATOM 745 C C . TRP A 1 96 ? 7.223 1.324 -7.265 1.00 93.81 96 TRP A C 1
ATOM 747 O O . TRP A 1 96 ? 7.781 2.400 -7.491 1.00 93.81 96 TRP A O 1
ATOM 757 N N . GLY A 1 97 ? 5.927 1.129 -7.475 1.00 95.25 97 GLY A N 1
ATOM 758 C CA . GLY A 1 97 ? 4.994 2.191 -7.823 1.00 95.25 97 GLY A CA 1
ATOM 759 C C . GLY A 1 97 ? 3.661 2.023 -7.110 1.00 95.25 97 GLY A C 1
ATOM 760 O O . GLY A 1 97 ? 3.335 0.949 -6.606 1.00 95.25 97 GLY A O 1
ATOM 761 N N . VAL A 1 98 ? 2.883 3.095 -7.077 1.00 96.88 98 VAL A N 1
ATOM 762 C CA . VAL A 1 98 ? 1.541 3.142 -6.497 1.00 96.88 98 VAL A CA 1
ATOM 763 C C . VAL A 1 98 ? 0.607 3.880 -7.447 1.00 96.88 98 VAL A C 1
ATOM 765 O O . VAL A 1 98 ? 1.001 4.838 -8.107 1.00 96.88 98 VAL A O 1
ATOM 768 N N . SER A 1 99 ? -0.640 3.440 -7.541 1.00 95.94 99 SER A N 1
ATOM 769 C CA . SER A 1 99 ? -1.665 4.068 -8.367 1.00 95.94 99 SER A CA 1
ATOM 770 C C . SER A 1 99 ? -2.968 4.178 -7.593 1.00 95.94 99 SER A C 1
ATOM 772 O O . SER A 1 99 ? -3.388 3.222 -6.944 1.00 95.94 99 SER A O 1
ATOM 774 N N . ASN A 1 100 ? -3.604 5.344 -7.665 1.00 95.44 100 ASN A N 1
ATOM 775 C CA . ASN A 1 100 ? -4.863 5.633 -6.997 1.00 95.44 100 ASN A CA 1
ATOM 776 C C . ASN A 1 100 ? -5.914 6.097 -8.009 1.00 95.44 100 ASN A C 1
ATOM 778 O O . ASN A 1 100 ? -5.654 6.957 -8.858 1.00 95.44 100 ASN A O 1
ATOM 782 N N . VAL A 1 101 ? -7.116 5.538 -7.890 1.00 94.00 101 VAL A N 1
ATOM 783 C CA . VAL A 1 101 ? -8.289 5.945 -8.661 1.00 94.00 101 VAL A CA 1
ATOM 784 C C . VAL A 1 101 ? -9.518 6.035 -7.768 1.00 94.00 101 VAL A C 1
ATOM 786 O O . VAL A 1 101 ? -9.849 5.099 -7.044 1.00 94.00 101 VAL A O 1
ATOM 789 N N . GLY A 1 102 ? -10.250 7.134 -7.897 1.00 91.94 102 GLY A N 1
ATOM 790 C CA . GLY A 1 102 ? -11.567 7.339 -7.315 1.00 91.94 102 GLY A CA 1
ATOM 791 C C . GLY A 1 102 ? -11.677 8.651 -6.546 1.00 91.94 102 GLY A C 1
ATOM 792 O O . GLY A 1 102 ? -10.681 9.269 -6.181 1.00 91.94 102 GLY A O 1
ATOM 793 N N . LEU A 1 103 ? -12.919 9.051 -6.282 1.00 91.19 103 LEU A N 1
ATOM 794 C CA . LEU A 1 103 ? -13.276 10.256 -5.539 1.00 91.19 103 LEU A CA 1
ATOM 795 C C . LEU A 1 103 ? -14.138 9.897 -4.331 1.00 91.19 103 LEU A C 1
ATOM 797 O O . LEU A 1 103 ? -15.044 9.069 -4.425 1.00 91.19 103 LEU A O 1
ATOM 801 N N . PHE A 1 104 ? -13.869 10.542 -3.201 1.00 88.44 104 PHE A N 1
ATOM 802 C CA . PHE A 1 104 ? -14.768 10.533 -2.055 1.00 88.44 104 PHE A CA 1
ATOM 803 C C . PHE A 1 104 ? -15.897 11.532 -2.298 1.00 88.44 104 PHE A C 1
ATOM 805 O O . PHE A 1 104 ? -15.642 12.732 -2.407 1.00 88.44 104 PHE A O 1
ATOM 812 N N . ASN A 1 105 ? -17.136 11.047 -2.363 1.00 84.94 105 ASN A N 1
ATOM 813 C CA . ASN A 1 105 ? -18.311 11.888 -2.621 1.00 84.94 105 ASN A CA 1
ATOM 814 C C . ASN A 1 105 ? -18.640 12.841 -1.460 1.00 84.94 105 ASN A C 1
ATOM 816 O O . ASN A 1 105 ? -19.269 13.873 -1.665 1.00 84.94 105 ASN A O 1
ATOM 820 N N . ASP A 1 106 ? -18.236 12.486 -0.245 1.00 82.38 106 ASP A N 1
ATOM 821 C CA . ASP A 1 106 ? -18.527 13.189 1.004 1.00 82.38 106 ASP A CA 1
ATOM 822 C C . ASP A 1 106 ? -17.421 14.176 1.422 1.00 82.38 106 ASP A C 1
ATOM 824 O O . ASP A 1 106 ? -17.590 14.929 2.383 1.00 82.38 106 ASP A O 1
ATOM 828 N N . ARG A 1 107 ? -16.289 14.217 0.701 1.00 85.44 107 ARG A N 1
ATOM 829 C CA . ARG A 1 107 ? -15.141 15.073 1.038 1.00 85.44 107 ARG A CA 1
ATOM 830 C C . ARG A 1 107 ? -15.042 16.279 0.106 1.00 85.44 107 ARG A C 1
ATOM 832 O O . ARG A 1 107 ? -14.800 16.131 -1.089 1.00 85.44 107 ARG A O 1
ATOM 839 N N . LYS A 1 108 ? -15.116 17.489 0.678 1.00 84.81 108 LYS A N 1
ATOM 840 C CA . LYS A 1 108 ? -14.831 18.748 -0.045 1.00 84.81 108 LYS A CA 1
ATOM 841 C C . LYS A 1 108 ? -13.385 18.791 -0.552 1.00 84.81 108 LYS A C 1
ATOM 843 O O . LYS A 1 108 ? -13.146 19.138 -1.703 1.00 84.81 108 LYS A O 1
ATOM 848 N N . THR A 1 109 ? -12.441 18.387 0.299 1.00 87.50 109 THR A N 1
ATOM 849 C CA . THR A 1 109 ? -11.020 18.250 -0.042 1.00 87.50 109 THR A CA 1
ATOM 850 C C . THR A 1 109 ? -10.660 16.776 -0.065 1.00 87.50 109 THR A C 1
ATOM 852 O O . THR A 1 109 ? -10.808 16.077 0.938 1.00 87.50 109 THR A O 1
ATOM 855 N N . GLN A 1 110 ? -10.188 16.293 -1.212 1.00 88.94 110 GLN A N 1
ATOM 856 C CA . GLN A 1 110 ? -9.790 14.899 -1.358 1.00 88.94 110 GLN A CA 1
ATOM 857 C C . GLN A 1 110 ? -8.510 14.638 -0.559 1.00 88.94 110 GLN A C 1
ATOM 859 O O . GLN A 1 110 ? -7.512 15.334 -0.717 1.00 88.94 110 GLN A O 1
ATOM 864 N N . SER A 1 111 ? -8.554 13.618 0.291 1.00 90.94 111 SER A N 1
ATOM 865 C CA . SER A 1 111 ? -7.396 13.089 1.006 1.00 90.94 111 SER A CA 1
ATOM 866 C C . SER A 1 111 ? -7.440 11.574 0.918 1.00 90.94 111 SER A C 1
ATOM 868 O O . SER A 1 111 ? -8.504 10.977 1.091 1.00 90.94 111 SER A O 1
ATOM 870 N N . TYR A 1 112 ? -6.288 10.967 0.660 1.00 94.06 112 TYR A N 1
ATOM 871 C CA . TYR A 1 112 ? -6.123 9.522 0.498 1.00 94.06 112 TYR A CA 1
ATOM 872 C C . TYR A 1 112 ? -5.256 8.932 1.612 1.00 94.06 112 TYR A C 1
ATOM 874 O O . TYR A 1 112 ? -4.698 7.850 1.464 1.00 94.06 112 TYR A O 1
ATOM 882 N N . PHE A 1 113 ? -5.143 9.651 2.725 1.00 94.50 113 PHE A N 1
ATOM 883 C CA . PHE A 1 113 ? -4.451 9.213 3.927 1.00 94.50 113 PHE A CA 1
ATOM 884 C C . PHE A 1 113 ? -5.453 9.049 5.067 1.00 94.50 113 PHE A C 1
ATOM 886 O O . PHE A 1 113 ? -6.407 9.824 5.178 1.00 94.50 113 PHE A O 1
ATOM 893 N N . GLN A 1 114 ? -5.214 8.066 5.930 1.00 93.06 114 GLN A N 1
ATOM 894 C CA . GLN A 1 114 ? -5.841 7.986 7.246 1.00 93.06 114 GLN A CA 1
ATOM 895 C C . GLN A 1 114 ? -4.742 7.885 8.296 1.00 93.06 114 GLN A C 1
ATOM 897 O O . GLN A 1 114 ? -3.950 6.938 8.285 1.00 93.06 114 GLN A O 1
ATOM 902 N N . ASN A 1 115 ? -4.742 8.861 9.202 1.00 94.00 115 ASN A N 1
ATOM 903 C CA . ASN A 1 115 ? -3.780 8.973 10.286 1.00 94.00 115 ASN A CA 1
ATOM 904 C C . ASN A 1 115 ? -4.493 8.853 11.632 1.00 94.00 115 ASN A C 1
ATOM 906 O O . ASN A 1 115 ? -5.642 9.273 11.772 1.00 94.00 115 ASN A O 1
ATOM 910 N N . THR A 1 116 ? -3.802 8.304 12.623 1.00 94.44 116 THR A N 1
ATOM 911 C CA . THR A 1 116 ? -4.286 8.215 14.002 1.00 94.44 116 THR A CA 1
ATOM 912 C C . THR A 1 116 ? -3.126 8.321 14.990 1.00 94.44 116 THR A C 1
ATOM 914 O O . THR A 1 116 ? -1.981 8.042 14.643 1.00 94.44 116 THR A O 1
ATOM 917 N N . LEU A 1 117 ? -3.433 8.700 16.230 1.00 94.12 117 LEU A N 1
ATOM 918 C CA . LEU A 1 117 ? -2.518 8.613 17.374 1.00 94.12 117 LEU A CA 1
ATOM 919 C C . LEU A 1 117 ? -2.858 7.436 18.301 1.00 94.12 117 LEU A C 1
ATOM 921 O O . LEU A 1 117 ? -2.214 7.257 19.334 1.00 94.12 117 LEU A O 1
ATOM 925 N N . SER A 1 118 ? -3.865 6.632 17.950 1.00 93.25 118 SER A N 1
ATOM 926 C CA . SER A 1 118 ? -4.274 5.466 18.729 1.00 93.25 118 SER A CA 1
ATOM 927 C C . SER A 1 118 ? -3.135 4.458 18.879 1.00 93.25 118 SER A C 1
ATOM 929 O O . SER A 1 118 ? -2.290 4.301 17.994 1.00 93.25 118 SER A O 1
ATOM 931 N N . GLN A 1 119 ? -3.136 3.765 20.015 1.00 94.69 119 GLN A N 1
ATOM 932 C CA . GLN A 1 119 ? -2.319 2.574 20.206 1.00 94.69 119 GLN A CA 1
ATOM 933 C C . GLN A 1 119 ? -2.899 1.422 19.397 1.00 94.69 119 GLN A C 1
ATOM 935 O O . GLN A 1 119 ? -4.119 1.291 19.313 1.00 94.69 119 GLN A O 1
ATOM 940 N N . ILE A 1 120 ? -2.021 0.610 18.813 1.00 95.94 120 ILE A N 1
ATOM 941 C CA . ILE A 1 120 ? -2.404 -0.495 17.942 1.00 95.94 120 ILE A CA 1
ATOM 942 C C . ILE A 1 120 ? -1.970 -1.808 18.585 1.00 95.94 120 ILE A C 1
ATOM 944 O O . ILE A 1 120 ? -0.783 -2.043 18.817 1.00 95.94 120 ILE A O 1
ATOM 948 N N . SER A 1 121 ? -2.944 -2.662 18.881 1.00 95.44 121 SER A N 1
ATOM 949 C CA . SER A 1 121 ? -2.721 -4.002 19.423 1.00 95.44 121 SER A CA 1
ATOM 950 C C . SER A 1 121 ? -2.375 -4.997 18.313 1.00 95.44 121 SER A C 1
ATOM 952 O O . SER A 1 121 ? -2.696 -4.780 17.147 1.00 95.44 121 SER A O 1
ATOM 954 N N . GLY A 1 122 ? -1.699 -6.096 18.659 1.00 92.94 122 GLY A N 1
ATOM 955 C CA . GLY A 1 122 ? -1.351 -7.157 17.698 1.00 92.94 122 GLY A CA 1
ATOM 956 C C . GLY A 1 122 ? -0.270 -6.781 16.677 1.00 92.94 122 GLY A C 1
ATOM 957 O O . GLY A 1 122 ? -0.029 -7.526 15.736 1.00 92.94 122 GLY A O 1
ATOM 958 N N . ALA A 1 123 ? 0.386 -5.633 16.851 1.00 90.62 123 ALA A N 1
ATOM 959 C CA . ALA A 1 123 ? 1.312 -5.060 15.877 1.00 90.62 123 ALA A CA 1
ATOM 960 C C . ALA A 1 123 ? 2.612 -5.895 15.705 1.00 90.62 123 ALA A C 1
ATOM 962 O O . ALA A 1 123 ? 3.222 -5.922 14.634 1.00 90.62 123 ALA A O 1
ATOM 963 N N . GLY A 1 124 ? 2.994 -6.661 16.735 1.00 90.38 124 GLY A N 1
ATOM 964 C CA . GLY A 1 124 ? 4.121 -7.596 16.681 1.00 90.38 124 GLY A CA 1
ATOM 965 C C . GLY A 1 124 ? 5.450 -6.887 16.414 1.00 90.38 124 GLY A C 1
ATOM 966 O O . GLY A 1 124 ? 5.790 -5.926 17.102 1.00 90.38 124 GLY A O 1
ATOM 967 N N . ILE A 1 125 ? 6.193 -7.354 15.404 1.00 89.38 125 ILE A N 1
ATOM 968 C CA . ILE A 1 125 ? 7.480 -6.757 14.989 1.00 89.38 125 ILE A CA 1
ATOM 969 C C . ILE A 1 125 ? 7.328 -5.356 14.375 1.00 89.38 125 ILE A C 1
ATOM 971 O O . ILE A 1 125 ? 8.285 -4.577 14.306 1.00 89.38 125 ILE A O 1
ATOM 975 N N . LEU A 1 126 ? 6.123 -5.032 13.903 1.00 90.94 126 LEU A N 1
ATOM 976 C CA . LEU A 1 126 ? 5.767 -3.722 13.388 1.00 90.94 126 LEU A CA 1
ATOM 977 C C . LEU A 1 126 ? 5.160 -2.946 14.553 1.00 90.94 126 LEU A C 1
ATOM 979 O O . LEU A 1 126 ? 4.022 -3.170 14.923 1.00 90.94 126 LEU A O 1
ATOM 983 N N . THR A 1 127 ? 5.918 -2.050 15.175 1.00 91.12 127 THR A N 1
ATOM 984 C CA . THR A 1 127 ? 5.432 -1.236 16.302 1.00 91.12 127 THR A CA 1
ATOM 985 C C . THR A 1 127 ? 4.180 -0.413 15.941 1.00 91.12 127 THR A C 1
ATOM 987 O O . THR A 1 127 ? 3.859 -0.227 14.765 1.00 91.12 127 THR A O 1
ATOM 990 N N . THR A 1 128 ? 3.484 0.145 16.941 1.00 93.75 128 THR A N 1
ATOM 991 C CA . THR A 1 128 ? 2.232 0.914 16.753 1.00 93.75 128 THR A CA 1
ATOM 992 C C . THR A 1 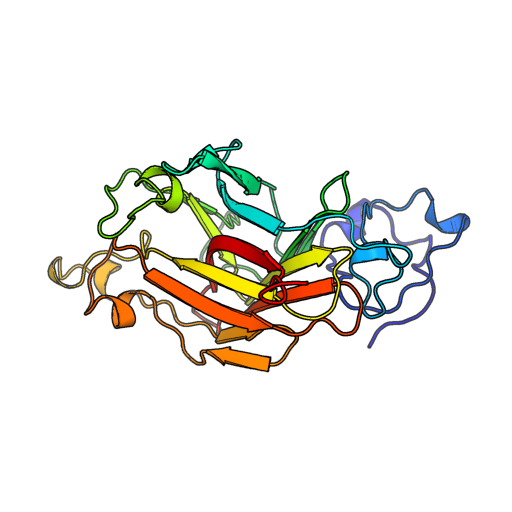128 ? 2.313 1.981 15.648 1.00 93.75 128 THR A C 1
ATOM 994 O O . THR A 1 128 ? 1.390 2.136 14.847 1.00 93.75 128 THR A O 1
ATOM 997 N N . GLU A 1 129 ? 3.454 2.662 15.498 1.00 92.38 129 GLU A N 1
ATOM 998 C CA . GLU A 1 129 ? 3.594 3.761 14.536 1.00 92.38 129 GLU A CA 1
ATOM 999 C C . GLU A 1 129 ? 3.613 3.296 13.071 1.00 92.38 129 GLU A C 1
ATOM 1001 O O . GLU A 1 129 ? 3.459 4.112 12.157 1.00 92.38 129 GLU A O 1
ATOM 1006 N N . PHE A 1 130 ? 3.787 1.996 12.806 1.00 94.94 130 PHE A N 1
ATOM 1007 C CA . PHE A 1 130 ? 3.551 1.457 11.468 1.00 94.94 130 PHE A CA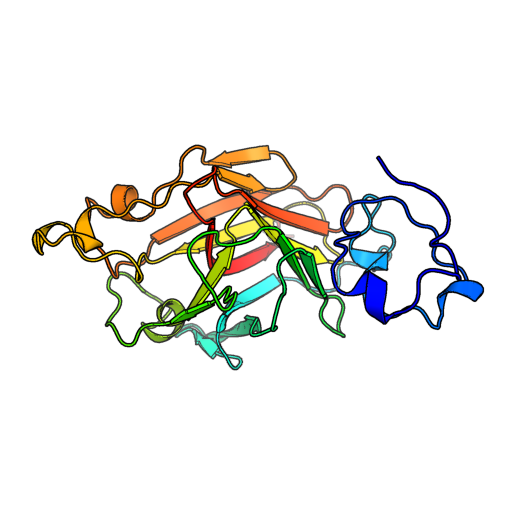 1
ATOM 1008 C C . PHE A 1 130 ? 2.067 1.576 11.092 1.00 94.94 130 PHE A C 1
ATOM 1010 O O . PHE A 1 130 ? 1.745 1.917 9.957 1.00 94.94 130 PHE A O 1
ATOM 1017 N N . PHE A 1 131 ? 1.150 1.388 12.030 1.00 96.00 131 PHE A N 1
ATOM 1018 C CA . PHE A 1 131 ? -0.289 1.353 11.756 1.00 96.00 131 PHE A CA 1
ATOM 1019 C C . PHE A 1 131 ? -0.991 2.698 11.971 1.00 96.00 131 PHE A C 1
ATOM 1021 O O . PHE A 1 131 ? -2.130 2.880 11.549 1.00 96.00 131 PHE A O 1
ATOM 1028 N N . GLN A 1 132 ? -0.288 3.679 12.538 1.00 94.56 132 GLN A N 1
ATOM 1029 C CA . GLN A 1 132 ? -0.774 5.054 12.702 1.00 94.56 132 GLN A CA 1
ATOM 1030 C C . GLN A 1 132 ? -0.965 5.818 11.385 1.00 94.56 132 GLN A C 1
ATOM 1032 O O . GLN A 1 132 ? -1.538 6.903 11.384 1.00 94.56 132 GLN A O 1
ATOM 1037 N N . THR A 1 133 ? -0.487 5.264 10.269 1.00 95.44 133 THR A N 1
ATOM 1038 C CA . THR A 1 133 ? -0.633 5.826 8.921 1.00 95.44 133 THR A CA 1
ATOM 1039 C C . THR A 1 133 ? -1.059 4.736 7.944 1.00 95.44 133 THR A C 1
ATOM 1041 O O . THR A 1 133 ? -0.642 3.575 8.062 1.00 95.44 133 THR A O 1
ATOM 1044 N N . SER A 1 134 ? -1.914 5.108 6.995 1.00 95.69 134 SER A N 1
ATOM 1045 C CA . SER A 1 134 ? -2.424 4.210 5.958 1.00 95.69 134 SER A CA 1
ATOM 1046 C C . SER A 1 134 ? -2.827 4.967 4.701 1.00 95.69 134 SER A C 1
ATOM 1048 O O . SER A 1 134 ? -3.174 6.154 4.742 1.00 95.69 134 SER A O 1
ATOM 1050 N N . ARG A 1 135 ? -2.809 4.243 3.582 1.00 96.62 135 ARG A N 1
ATOM 1051 C CA . ARG A 1 135 ? -3.287 4.706 2.282 1.00 96.62 135 ARG A CA 1
ATOM 1052 C C . ARG A 1 135 ? -4.734 4.263 2.081 1.00 96.62 135 ARG A C 1
ATOM 1054 O O . ARG A 1 135 ? -5.078 3.107 2.326 1.00 96.62 135 ARG A O 1
ATOM 1061 N N . LEU A 1 136 ? -5.565 5.185 1.609 1.00 94.31 136 LEU A N 1
ATOM 1062 C CA . LEU A 1 136 ? -6.970 4.976 1.278 1.00 94.31 136 LEU A CA 1
ATOM 1063 C C . LEU A 1 136 ? -7.203 5.109 -0.223 1.00 94.31 136 LEU A C 1
ATOM 1065 O O . LEU A 1 136 ? -6.610 5.972 -0.862 1.00 94.31 136 LEU A O 1
ATOM 1069 N N . SER A 1 137 ? -8.167 4.364 -0.759 1.00 94.50 137 SER A N 1
ATOM 1070 C CA . SER A 1 137 ? -8.725 4.671 -2.079 1.00 94.50 137 SER A CA 1
ATOM 1071 C C . SER A 1 137 ? -10.208 4.333 -2.162 1.00 94.50 137 SER A C 1
ATOM 1073 O O . SER A 1 137 ? -10.581 3.210 -1.830 1.00 94.50 137 SER A O 1
ATOM 1075 N N . PRO A 1 138 ? -11.077 5.249 -2.617 1.00 92.00 138 PRO A N 1
ATOM 1076 C CA . PRO A 1 138 ? -12.503 4.969 -2.777 1.00 92.00 138 PRO A CA 1
ATOM 1077 C C . PRO A 1 138 ? -12.824 4.068 -3.979 1.00 92.00 138 PRO A C 1
ATOM 1079 O O . PRO A 1 138 ? -13.938 3.558 -4.047 1.00 92.00 138 PRO A O 1
ATOM 1082 N N . GLY A 1 139 ? -11.888 3.858 -4.913 1.00 93.00 139 GLY A N 1
ATOM 1083 C CA . GLY A 1 139 ? -12.118 3.029 -6.100 1.00 93.00 139 GLY A CA 1
ATOM 1084 C C . GLY A 1 139 ? -11.086 1.920 -6.269 1.00 93.00 139 GLY A C 1
ATOM 1085 O O . GLY A 1 139 ? -11.399 0.740 -6.120 1.00 93.00 139 GLY A O 1
ATOM 1086 N N . SER A 1 140 ? -9.854 2.290 -6.602 1.00 94.38 140 SER A N 1
ATOM 1087 C CA . SER A 1 140 ? -8.778 1.350 -6.912 1.00 94.38 140 SER A CA 1
ATOM 1088 C C . SER A 1 140 ? -7.459 1.867 -6.359 1.00 94.38 140 SER A C 1
ATOM 1090 O O . SER A 1 140 ? -6.995 2.945 -6.734 1.00 94.38 140 SER A O 1
ATOM 1092 N N . LEU A 1 141 ? -6.859 1.078 -5.473 1.00 96.88 141 LEU A N 1
ATOM 1093 C CA . LEU A 1 141 ? -5.502 1.270 -4.990 1.00 96.88 141 LEU A CA 1
ATOM 1094 C C . LEU A 1 141 ? -4.640 0.141 -5.531 1.00 96.88 141 LEU A C 1
ATOM 1096 O O . LEU A 1 141 ? -4.942 -1.025 -5.282 1.00 96.88 141 LEU A O 1
ATOM 1100 N N . ARG A 1 142 ? -3.573 0.469 -6.253 1.00 96.94 142 ARG A N 1
ATOM 1101 C CA . ARG A 1 142 ? -2.637 -0.527 -6.775 1.00 96.94 142 ARG A CA 1
ATOM 1102 C C . ARG A 1 142 ? -1.227 -0.246 -6.304 1.00 96.94 142 ARG A C 1
ATOM 1104 O O . ARG A 1 142 ? -0.792 0.898 -6.373 1.00 96.94 142 ARG A O 1
ATOM 1111 N N . TYR A 1 143 ? -0.528 -1.286 -5.877 1.00 97.00 143 TYR A N 1
ATOM 1112 C CA . TYR A 1 143 ? 0.909 -1.267 -5.632 1.00 97.00 143 TYR A CA 1
ATOM 1113 C C . TYR A 1 143 ? 1.595 -2.197 -6.618 1.00 97.00 143 TYR A C 1
ATOM 1115 O O . TYR A 1 143 ? 1.077 -3.267 -6.934 1.00 97.00 143 TYR A O 1
ATOM 1123 N N . TYR A 1 144 ? 2.771 -1.786 -7.071 1.00 94.25 144 TYR A N 1
ATOM 1124 C CA . TYR A 1 144 ? 3.563 -2.518 -8.042 1.00 94.25 144 TYR A CA 1
ATOM 1125 C C . TYR A 1 144 ? 4.975 -2.735 -7.510 1.00 94.25 144 TYR A C 1
ATOM 1127 O O . TYR A 1 144 ? 5.620 -1.766 -7.120 1.00 94.25 144 TYR A O 1
ATOM 1135 N N . GLY A 1 145 ? 5.464 -3.972 -7.522 1.00 92.12 145 GLY A N 1
ATOM 1136 C CA . GLY A 1 145 ? 6.894 -4.281 -7.429 1.00 92.12 145 GLY A CA 1
ATOM 1137 C C . GLY A 1 145 ? 7.476 -4.405 -8.835 1.00 92.12 145 GLY A C 1
ATOM 1138 O O . GLY A 1 145 ? 6.907 -5.123 -9.653 1.00 92.12 145 GLY A O 1
ATOM 1139 N N . LEU A 1 146 ? 8.557 -3.684 -9.144 1.00 89.81 146 LEU A N 1
ATOM 1140 C CA . LEU A 1 146 ? 9.067 -3.509 -10.513 1.00 89.81 146 LEU A CA 1
ATOM 1141 C C . LEU A 1 146 ? 10.437 -4.195 -10.698 1.00 89.81 146 LEU A C 1
ATOM 1143 O O . LEU A 1 146 ? 11.354 -3.960 -9.908 1.00 89.81 146 LEU A O 1
ATOM 1147 N N . GLY A 1 147 ? 10.605 -5.004 -11.754 1.00 81.19 147 GLY A N 1
ATOM 1148 C CA . GLY A 1 147 ? 11.871 -5.679 -12.104 1.00 81.19 147 GLY A CA 1
ATOM 1149 C C . GLY A 1 147 ? 12.110 -6.997 -11.353 1.00 81.19 147 GLY A C 1
ATOM 1150 O O . GLY A 1 147 ? 13.110 -7.121 -10.645 1.00 81.19 147 GLY A O 1
ATOM 1151 N N . TRP A 1 148 ? 11.130 -7.903 -11.377 1.00 75.06 148 TRP A N 1
ATOM 1152 C CA . TRP A 1 148 ? 10.950 -9.040 -10.461 1.00 75.06 148 TRP A CA 1
ATOM 1153 C C . TRP A 1 148 ? 10.896 -10.412 -11.182 1.00 75.06 148 TRP A C 1
ATOM 1155 O O . TRP A 1 148 ? 10.374 -10.515 -12.283 1.00 75.06 148 TRP A O 1
ATOM 1165 N N . LYS A 1 149 ? 11.400 -11.499 -10.568 1.00 72.88 149 LYS A N 1
ATOM 1166 C CA . LYS A 1 149 ? 11.435 -12.877 -11.144 1.00 72.88 149 LYS A CA 1
ATOM 1167 C C . LYS A 1 149 ? 10.244 -13.752 -10.712 1.00 72.88 149 LYS A C 1
ATOM 1169 O O . LYS A 1 149 ? 9.385 -13.311 -9.982 1.00 72.88 149 LYS A O 1
ATOM 1174 N N . MET A 1 150 ? 10.149 -15.011 -11.132 1.00 78.50 150 MET A N 1
ATOM 1175 C CA . MET A 1 150 ? 9.075 -15.906 -10.664 1.00 78.50 150 MET A CA 1
ATOM 1176 C C . MET A 1 150 ? 9.179 -16.222 -9.155 1.00 78.50 150 MET A C 1
ATOM 1178 O O . MET A 1 150 ? 10.232 -16.651 -8.697 1.00 78.50 150 MET A O 1
ATOM 1182 N N . GLY A 1 151 ? 8.063 -16.101 -8.422 1.00 82.81 151 GLY A N 1
ATOM 1183 C CA . GLY A 1 151 ? 7.880 -16.626 -7.057 1.00 82.81 151 GLY A CA 1
ATOM 1184 C C . GLY A 1 151 ? 8.134 -15.645 -5.900 1.00 82.81 151 GLY A C 1
ATOM 1185 O O . GLY A 1 151 ? 9.272 -15.417 -5.499 1.00 82.81 151 GLY A O 1
ATOM 1186 N N . TYR A 1 152 ? 7.059 -15.150 -5.278 1.00 87.25 152 TYR A N 1
ATOM 1187 C CA . TYR A 1 152 ? 7.115 -14.240 -4.128 1.00 87.25 152 TYR A CA 1
ATOM 1188 C C . TYR A 1 152 ? 6.059 -14.548 -3.065 1.00 87.25 152 TYR A C 1
ATOM 1190 O O . TYR A 1 152 ? 4.969 -15.035 -3.374 1.00 87.25 152 TYR A O 1
ATOM 1198 N N . THR A 1 153 ? 6.365 -14.180 -1.824 1.00 93.94 153 THR A N 1
ATOM 1199 C CA . THR A 1 153 ? 5.382 -13.995 -0.755 1.00 93.94 153 THR A CA 1
ATOM 1200 C C . THR A 1 153 ? 5.028 -12.516 -0.668 1.00 93.94 153 THR A C 1
ATOM 1202 O O . THR A 1 153 ? 5.910 -11.672 -0.522 1.00 93.94 153 THR A O 1
ATOM 1205 N N . VAL A 1 154 ? 3.742 -12.197 -0.762 1.00 96.06 154 VAL A N 1
ATOM 1206 C CA . VAL A 1 154 ? 3.200 -10.857 -0.534 1.00 96.06 154 VAL A CA 1
ATOM 1207 C C . VAL A 1 154 ? 2.541 -10.834 0.834 1.00 96.06 154 VAL A C 1
ATOM 1209 O O . VAL A 1 154 ? 1.600 -11.593 1.051 1.00 96.06 154 VAL A O 1
ATOM 1212 N N . SER A 1 155 ? 2.976 -9.937 1.715 1.00 97.38 155 SER A N 1
ATOM 1213 C CA . SER A 1 155 ? 2.343 -9.717 3.017 1.00 97.38 155 SER A CA 1
ATOM 1214 C C . SER A 1 155 ? 1.697 -8.341 3.063 1.00 97.38 155 SER A C 1
ATOM 1216 O O . SER A 1 155 ? 2.350 -7.310 2.877 1.00 97.38 155 SER A O 1
ATOM 1218 N N . LEU A 1 156 ? 0.396 -8.321 3.330 1.00 98.19 156 LEU A N 1
ATOM 1219 C CA . LEU A 1 156 ? -0.400 -7.110 3.479 1.00 98.19 156 LEU A CA 1
ATOM 1220 C C . LEU A 1 156 ? -0.773 -6.924 4.943 1.00 98.19 156 LEU A C 1
ATOM 1222 O O . LEU A 1 156 ? -1.290 -7.844 5.577 1.00 98.19 156 LEU A O 1
ATOM 1226 N N . TRP A 1 157 ? -0.545 -5.721 5.457 1.00 97.69 157 TRP A N 1
ATOM 1227 C CA . TRP A 1 157 ? -0.848 -5.378 6.840 1.00 97.69 157 TRP A CA 1
ATOM 1228 C C . TRP A 1 157 ? -1.908 -4.289 6.923 1.00 97.69 157 TRP A C 1
ATOM 1230 O O . TRP A 1 157 ? -1.840 -3.269 6.224 1.00 97.69 157 TRP A O 1
ATOM 1240 N N . PHE A 1 158 ? -2.851 -4.502 7.834 1.00 97.25 158 PHE A N 1
ATOM 1241 C CA . PHE A 1 158 ? -4.036 -3.682 8.028 1.00 97.25 158 PHE A CA 1
ATOM 1242 C C . PHE A 1 158 ? -4.275 -3.412 9.514 1.00 97.25 158 PHE A C 1
ATOM 1244 O O . PHE A 1 158 ? -3.999 -4.266 10.344 1.00 97.25 158 PHE A O 1
ATOM 1251 N N . ALA A 1 159 ? -4.854 -2.266 9.846 1.00 96.50 159 ALA A N 1
ATOM 1252 C CA . ALA A 1 159 ? -5.492 -1.990 11.127 1.00 96.50 159 ALA A CA 1
ATOM 1253 C C . ALA A 1 159 ? -6.612 -0.977 10.885 1.00 96.50 159 ALA A C 1
ATOM 1255 O O . ALA A 1 159 ? -6.358 0.092 10.340 1.00 96.50 159 ALA A O 1
ATOM 1256 N N . GLU A 1 160 ? -7.855 -1.287 11.254 1.00 94.88 160 GLU A N 1
ATOM 1257 C CA . GLU A 1 160 ? -8.943 -0.315 11.098 1.00 94.88 160 GLU A CA 1
ATOM 1258 C C . GLU A 1 160 ? -8.836 0.762 12.184 1.00 94.88 160 GLU A C 1
ATOM 1260 O O . GLU A 1 160 ? -9.055 0.486 13.363 1.00 94.88 160 GLU A O 1
ATOM 1265 N N . THR A 1 161 ? -8.489 1.982 11.771 1.00 94.38 161 THR A N 1
ATOM 1266 C CA . THR A 1 161 ? -8.271 3.135 12.663 1.00 94.38 161 THR A CA 1
ATOM 1267 C C . THR A 1 161 ? -9.224 4.302 12.407 1.00 94.38 161 THR A C 1
ATOM 1269 O O . THR A 1 161 ? -9.219 5.275 13.157 1.00 94.38 161 THR A O 1
ATOM 1272 N N . GLY A 1 162 ? -10.025 4.246 11.337 1.00 90.81 162 GLY A N 1
ATOM 1273 C CA . GLY A 1 162 ? -10.996 5.287 10.989 1.00 90.81 162 GLY A CA 1
ATOM 1274 C C . GLY A 1 162 ? -12.416 4.992 11.471 1.00 90.81 162 GLY A C 1
ATOM 1275 O O . GLY A 1 162 ? -13.228 5.908 11.558 1.00 90.81 162 GLY A O 1
ATOM 1276 N N . ILE A 1 163 ? -12.721 3.730 11.774 1.00 91.00 163 ILE A N 1
ATOM 1277 C CA . ILE A 1 163 ? -14.023 3.281 12.277 1.00 91.00 163 ILE A CA 1
ATOM 1278 C C . ILE A 1 163 ? -13.866 2.891 13.747 1.00 91.00 163 ILE A C 1
ATOM 1280 O O . ILE A 1 163 ? -13.037 2.042 14.075 1.00 91.00 163 ILE A O 1
ATOM 1284 N N . SER A 1 164 ? -14.666 3.497 14.626 1.00 89.31 164 SER A N 1
ATOM 1285 C CA . SER A 1 164 ? -14.631 3.235 16.070 1.00 89.31 164 SER A CA 1
ATOM 1286 C C . SER A 1 164 ? -14.984 1.788 16.416 1.00 89.31 164 SER A C 1
ATOM 1288 O O . SER A 1 164 ? -15.677 1.100 15.661 1.00 89.31 164 SER A O 1
ATOM 1290 N N . ASP A 1 165 ? -14.540 1.348 17.593 1.00 86.75 165 ASP A N 1
ATOM 1291 C CA . ASP A 1 165 ? -14.853 0.020 18.113 1.00 86.75 165 ASP A CA 1
ATOM 1292 C C . ASP A 1 165 ? -16.370 -0.180 18.275 1.00 86.75 165 ASP A C 1
ATOM 1294 O O . ASP A 1 165 ? -17.104 0.764 18.583 1.00 86.75 165 ASP A O 1
ATOM 1298 N N . ALA A 1 166 ? -16.844 -1.411 18.062 1.00 84.31 166 ALA A N 1
ATOM 1299 C CA . ALA A 1 166 ? -18.264 -1.760 18.130 1.00 84.31 166 ALA A CA 1
ATOM 1300 C C . ALA A 1 166 ? -18.812 -1.513 19.536 1.00 84.31 166 ALA A C 1
ATOM 1302 O O . ALA A 1 166 ? -19.935 -1.041 19.675 1.00 84.31 166 ALA A O 1
ATOM 1303 N N . SER A 1 167 ? -17.982 -1.753 20.554 1.00 85.81 167 SER A N 1
ATOM 1304 C CA . SER A 1 167 ? -18.316 -1.523 21.961 1.00 85.81 167 SER A CA 1
ATOM 1305 C C . SER A 1 167 ? -18.592 -0.060 22.305 1.00 85.81 167 SER A C 1
ATOM 1307 O O . SER A 1 167 ? -19.172 0.214 23.349 1.00 85.81 167 SER A O 1
ATOM 1309 N N . THR A 1 168 ? -18.202 0.895 21.451 1.00 86.81 168 THR A N 1
ATOM 1310 C CA . THR A 1 168 ? -18.488 2.316 21.708 1.00 86.81 168 THR A CA 1
ATOM 1311 C C . THR A 1 168 ? -19.949 2.682 21.460 1.00 86.81 168 THR A C 1
ATOM 1313 O O . THR A 1 168 ? -20.372 3.743 21.904 1.00 86.81 168 THR A O 1
ATOM 1316 N N . GLU A 1 169 ? -20.696 1.856 20.714 1.00 85.69 169 GLU A N 1
ATOM 1317 C CA . GLU A 1 169 ? -22.119 2.061 20.384 1.00 85.69 169 GLU A CA 1
ATOM 1318 C C . GLU A 1 169 ? -22.441 3.441 19.766 1.00 85.69 169 GLU A C 1
ATOM 1320 O O . GLU A 1 169 ? -23.563 3.942 19.816 1.00 85.69 169 GLU A O 1
ATOM 1325 N N . THR A 1 170 ? -21.451 4.072 19.129 1.00 89.25 170 THR A N 1
ATOM 1326 C CA . THR A 1 170 ? -21.600 5.372 18.456 1.00 89.25 170 THR A CA 1
ATOM 1327 C C . THR A 1 170 ? -21.940 5.210 16.975 1.00 89.25 170 THR A C 1
ATOM 1329 O O . THR A 1 170 ? -21.674 4.165 16.377 1.00 89.25 170 THR A O 1
ATOM 1332 N N . TRP A 1 171 ? -22.452 6.259 16.319 1.00 85.69 171 TRP A N 1
ATOM 1333 C CA . TRP A 1 171 ? -22.712 6.220 14.872 1.00 85.69 171 TRP A CA 1
ATOM 1334 C C . TRP A 1 171 ? -21.443 5.922 14.052 1.00 85.69 171 TRP A C 1
ATOM 1336 O O . TRP A 1 171 ? -21.526 5.272 13.010 1.00 85.69 171 TRP A O 1
ATOM 1346 N N . GLN A 1 172 ? -20.261 6.326 14.538 1.00 84.38 172 GLN A N 1
ATOM 1347 C CA . GLN A 1 172 ? -18.975 6.013 13.910 1.00 84.38 172 GLN A CA 1
ATOM 1348 C C . GLN A 1 172 ? -18.669 4.511 13.932 1.00 84.38 172 GLN A C 1
ATOM 1350 O O . GLN A 1 172 ? -18.059 4.002 12.993 1.00 84.38 172 GLN A O 1
ATOM 1355 N N . SER A 1 173 ? -19.114 3.785 14.963 1.00 86.75 173 SER A N 1
ATOM 1356 C CA . SER A 1 173 ? -18.906 2.335 15.088 1.00 86.75 173 SER A CA 1
ATOM 1357 C C . SER A 1 173 ? -19.719 1.508 14.084 1.00 86.75 173 SER A C 1
ATOM 1359 O O . SER A 1 173 ? -19.352 0.367 13.790 1.00 86.75 173 SER A O 1
ATOM 1361 N N . LEU A 1 174 ? -20.776 2.099 13.507 1.00 87.94 174 LEU A N 1
ATOM 1362 C CA . LEU A 1 174 ? -21.621 1.496 12.467 1.00 87.94 174 LEU A CA 1
ATOM 1363 C C . LEU A 1 174 ? -20.958 1.501 11.083 1.00 87.94 174 LEU A C 1
ATOM 1365 O O . LEU A 1 174 ? -21.450 0.852 10.153 1.00 87.94 174 LEU A O 1
ATOM 1369 N N . GLY A 1 175 ? -19.853 2.238 10.933 1.00 87.56 175 GLY A N 1
ATOM 1370 C CA . GLY A 1 175 ? -19.068 2.266 9.710 1.00 87.56 175 GLY A CA 1
ATOM 1371 C C . GLY A 1 175 ? -18.626 0.864 9.294 1.00 87.56 175 GLY A C 1
ATOM 1372 O O . GLY A 1 175 ? -18.326 -0.004 10.116 1.00 87.56 175 GLY A O 1
ATOM 1373 N N . ARG A 1 176 ? -18.556 0.639 7.982 1.00 87.56 176 ARG A N 1
ATOM 1374 C CA . ARG A 1 176 ? -18.004 -0.590 7.409 1.00 87.56 176 ARG A CA 1
ATOM 1375 C C . ARG A 1 176 ? -16.977 -0.239 6.357 1.00 87.56 176 ARG A C 1
ATOM 1377 O O . ARG A 1 176 ? -17.085 0.790 5.695 1.00 87.56 176 ARG A O 1
ATOM 1384 N N . ARG A 1 177 ? -16.008 -1.129 6.191 1.00 90.00 177 ARG A N 1
ATOM 1385 C CA . ARG A 1 177 ? -15.020 -1.071 5.129 1.00 90.00 177 ARG A CA 1
ATOM 1386 C C . ARG A 1 177 ? -14.885 -2.459 4.538 1.00 90.00 177 ARG A C 1
ATOM 1388 O O . ARG A 1 177 ? -14.515 -3.394 5.239 1.00 90.00 177 ARG A O 1
ATOM 1395 N N . VAL A 1 178 ? -15.252 -2.571 3.271 1.00 93.38 178 VAL A N 1
ATOM 1396 C CA . VAL A 1 178 ? -15.282 -3.828 2.532 1.0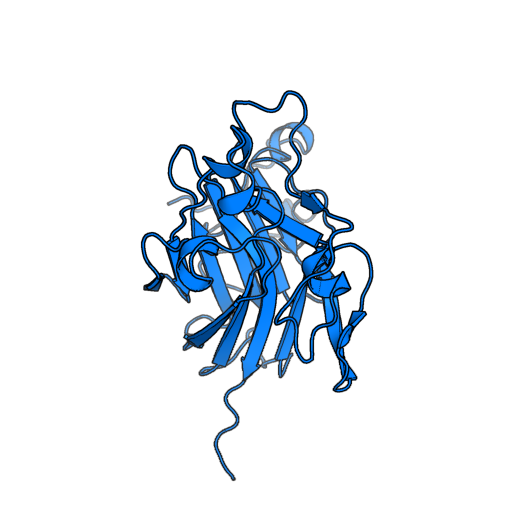0 93.38 178 VAL A CA 1
ATOM 1397 C C . VAL A 1 178 ? -14.626 -3.594 1.182 1.00 93.38 178 VAL A C 1
ATOM 1399 O O . VAL A 1 178 ? -15.007 -2.670 0.461 1.00 93.38 178 VAL A O 1
ATOM 1402 N N . PHE A 1 179 ? -13.617 -4.387 0.856 1.00 95.94 179 PHE A N 1
ATOM 1403 C CA . PHE A 1 179 ? -12.901 -4.278 -0.409 1.00 95.94 179 PHE A CA 1
ATOM 1404 C C . PHE A 1 179 ? -12.391 -5.642 -0.854 1.00 95.94 179 PHE A C 1
ATOM 1406 O O . PHE A 1 179 ? -12.221 -6.549 -0.047 1.00 95.94 179 PHE A O 1
ATOM 1413 N N . ASP A 1 180 ? -12.146 -5.780 -2.147 1.00 97.12 180 ASP A N 1
ATOM 1414 C CA . ASP A 1 180 ? -11.525 -6.978 -2.700 1.00 97.12 180 ASP A CA 1
ATOM 1415 C C . ASP A 1 180 ? -10.008 -6.775 -2.780 1.00 97.12 180 ASP A C 1
ATOM 1417 O O . ASP A 1 180 ? -9.547 -5.657 -3.031 1.00 97.12 180 ASP A O 1
ATOM 1421 N N . ILE A 1 181 ? -9.241 -7.850 -2.602 1.00 97.88 181 ILE A N 1
ATOM 1422 C CA . ILE A 1 181 ? -7.787 -7.878 -2.794 1.00 97.88 181 ILE A CA 1
ATOM 1423 C C . ILE A 1 181 ? -7.478 -8.832 -3.939 1.00 97.88 181 ILE A C 1
ATOM 1425 O O . ILE A 1 181 ? -7.875 -10.000 -3.925 1.00 97.88 181 ILE A O 1
ATOM 1429 N N . TYR A 1 182 ? -6.739 -8.316 -4.910 1.00 97.50 182 TYR A N 1
ATOM 1430 C CA . TYR A 1 182 ? -6.236 -9.053 -6.049 1.00 97.50 182 TYR A CA 1
ATOM 1431 C C . TYR A 1 182 ? -4.712 -9.058 -6.027 1.00 97.50 182 TYR A C 1
ATOM 1433 O O . TYR A 1 182 ? -4.093 -8.024 -5.767 1.00 97.50 182 TYR A O 1
ATOM 1441 N N . ILE A 1 183 ? -4.118 -10.201 -6.350 1.00 96.25 183 ILE A N 1
ATOM 1442 C CA . ILE A 1 183 ? -2.678 -10.366 -6.537 1.00 96.25 183 ILE A CA 1
ATOM 1443 C C . ILE A 1 183 ? -2.473 -10.900 -7.952 1.00 96.25 183 ILE A C 1
ATOM 1445 O O . ILE A 1 183 ? -3.035 -11.932 -8.311 1.00 96.25 183 ILE A O 1
ATOM 1449 N N . GLN A 1 184 ? -1.720 -10.177 -8.783 1.00 92.88 184 GLN A N 1
ATOM 1450 C CA . GLN A 1 184 ? -1.518 -10.518 -10.200 1.00 92.88 184 GLN A CA 1
ATOM 1451 C C . GLN A 1 184 ? -2.832 -10.770 -10.962 1.00 92.88 184 GLN A C 1
ATOM 1453 O O . GLN A 1 184 ? -2.952 -11.703 -11.752 1.00 92.88 184 GLN A O 1
ATOM 1458 N N . GLY A 1 185 ? -3.853 -9.955 -10.683 1.00 92.88 185 GLY A N 1
ATOM 1459 C CA . GLY A 1 185 ? -5.183 -10.074 -11.286 1.00 92.88 185 GLY A CA 1
ATOM 1460 C C . GLY A 1 185 ? -6.080 -11.177 -10.706 1.00 92.88 185 GLY A C 1
ATOM 1461 O O . GLY A 1 185 ? -7.287 -11.150 -10.953 1.00 92.88 185 GLY A O 1
ATOM 1462 N N . ASN A 1 186 ? -5.555 -12.095 -9.890 1.00 95.56 186 ASN A N 1
ATOM 1463 C CA . ASN A 1 186 ? -6.353 -13.120 -9.214 1.00 95.56 186 ASN A CA 1
ATOM 1464 C C . ASN A 1 186 ? -6.984 -12.550 -7.948 1.00 95.56 186 ASN A C 1
ATOM 1466 O O . ASN A 1 186 ? -6.293 -11.931 -7.143 1.00 95.56 186 ASN A O 1
ATOM 1470 N N . ARG A 1 187 ? -8.293 -12.751 -7.752 1.00 97.31 187 ARG A N 1
ATOM 1471 C CA . ARG A 1 187 ? -8.987 -12.300 -6.538 1.00 97.31 187 ARG A CA 1
ATOM 1472 C C . ARG A 1 187 ? -8.699 -13.250 -5.381 1.00 97.31 187 ARG A C 1
ATOM 1474 O O . ARG A 1 187 ? -9.389 -14.256 -5.235 1.00 97.31 187 ARG A O 1
ATOM 1481 N N . GLU A 1 188 ? -7.731 -12.886 -4.554 1.00 98.00 188 GLU A N 1
ATOM 1482 C CA . GLU A 1 188 ? -7.322 -13.671 -3.389 1.00 98.00 188 GLU A CA 1
ATOM 1483 C C . GLU A 1 188 ? -8.285 -13.504 -2.209 1.00 98.00 188 GLU A C 1
ATOM 1485 O O . GLU A 1 188 ? -8.602 -14.473 -1.524 1.00 98.00 188 GLU A O 1
ATOM 1490 N N . LEU A 1 189 ? -8.807 -12.290 -1.985 1.00 97.38 189 LEU A N 1
ATOM 1491 C CA . LEU A 1 189 ? -9.843 -12.042 -0.979 1.00 97.38 189 LEU A CA 1
ATOM 1492 C C . LEU A 1 189 ? -10.997 -11.250 -1.582 1.00 97.38 189 LEU A C 1
ATOM 1494 O O . LEU A 1 189 ? -10.802 -10.205 -2.203 1.00 97.38 189 LEU A O 1
ATOM 1498 N N . LYS A 1 190 ? -12.212 -11.747 -1.365 1.00 95.88 190 LYS A N 1
ATOM 1499 C CA . LYS A 1 190 ? -13.459 -11.075 -1.725 1.00 95.88 190 LYS A CA 1
ATOM 1500 C C . LYS A 1 190 ? -14.132 -10.537 -0.466 1.00 95.88 190 LYS A C 1
ATOM 1502 O O . LYS A 1 190 ? -14.154 -11.236 0.545 1.00 95.88 190 LYS A O 1
ATOM 1507 N N . ASP A 1 191 ? -14.715 -9.344 -0.552 1.00 94.38 191 ASP A N 1
ATOM 1508 C CA . ASP A 1 191 ? -15.484 -8.722 0.529 1.00 94.38 191 ASP A CA 1
ATOM 1509 C C . ASP A 1 191 ? -14.686 -8.635 1.853 1.00 94.38 191 ASP A C 1
ATOM 1511 O O . ASP A 1 191 ? -15.227 -8.811 2.950 1.00 94.38 191 ASP A O 1
ATOM 1515 N N . PHE A 1 192 ? -13.378 -8.371 1.758 1.00 96.19 192 PHE A N 1
ATOM 1516 C CA . PHE A 1 192 ? -12.477 -8.325 2.905 1.00 96.19 192 PHE A CA 1
ATOM 1517 C C . PHE A 1 192 ? -12.838 -7.171 3.841 1.00 96.19 192 PHE A C 1
ATOM 1519 O O . PHE A 1 192 ? -12.947 -6.017 3.420 1.00 96.19 192 PHE A O 1
ATOM 1526 N N . ASN A 1 193 ? -13.002 -7.488 5.126 1.00 94.75 193 ASN A N 1
ATOM 1527 C CA . ASN A 1 193 ? -13.344 -6.538 6.178 1.00 94.75 193 ASN A CA 1
ATOM 1528 C C . ASN A 1 193 ? -12.409 -6.735 7.373 1.00 94.75 193 ASN A C 1
ATOM 1530 O O . ASN A 1 193 ? -12.532 -7.714 8.105 1.00 94.75 193 ASN A O 1
ATOM 1534 N N . ILE A 1 194 ? -11.528 -5.759 7.598 1.00 95.00 194 ILE A N 1
ATOM 1535 C CA . ILE A 1 194 ? -10.491 -5.799 8.638 1.00 95.00 194 ILE A CA 1
ATOM 1536 C C . ILE A 1 194 ? -11.101 -6.041 10.026 1.00 95.00 194 ILE A C 1
ATOM 1538 O O . ILE A 1 194 ? -10.602 -6.873 10.772 1.00 95.00 194 ILE A O 1
ATOM 1542 N N . ARG A 1 195 ? -12.222 -5.381 10.355 1.00 92.81 195 ARG A N 1
ATOM 1543 C CA . ARG A 1 195 ? -12.879 -5.547 11.662 1.00 92.81 195 ARG A CA 1
ATOM 1544 C C . ARG A 1 195 ? -13.502 -6.926 11.835 1.00 92.81 195 ARG A C 1
ATOM 1546 O O . ARG A 1 195 ? -13.645 -7.392 12.956 1.00 92.81 195 ARG A O 1
ATOM 1553 N N . LYS A 1 196 ? -13.885 -7.601 10.749 1.00 93.25 196 LYS A N 1
ATOM 1554 C CA . LYS A 1 196 ? -14.395 -8.976 10.839 1.00 93.25 196 LYS A CA 1
ATOM 1555 C C . LYS A 1 196 ? -13.282 -9.952 11.232 1.00 93.25 196 LYS A C 1
ATOM 1557 O O . LYS A 1 196 ? -13.541 -10.873 11.996 1.00 93.25 196 LYS A O 1
ATOM 1562 N N . GLU A 1 197 ? -12.056 -9.714 10.768 1.00 94.75 197 GLU A N 1
ATOM 1563 C CA . GLU A 1 197 ? -10.879 -10.523 11.118 1.00 94.75 197 GLU A CA 1
ATOM 1564 C C . GLU A 1 197 ? -10.467 -10.382 12.589 1.00 94.75 197 GLU A C 1
ATOM 1566 O O . GLU A 1 197 ? -9.820 -11.268 13.136 1.00 94.75 197 GLU A O 1
ATOM 1571 N N . THR A 1 198 ? -10.856 -9.284 13.238 1.00 92.88 198 THR A N 1
ATOM 1572 C CA . THR A 1 198 ? -10.501 -8.953 14.626 1.00 92.88 198 THR A CA 1
ATOM 1573 C C . THR A 1 198 ? -11.678 -9.120 15.592 1.00 92.88 198 THR A C 1
ATOM 1575 O O . THR A 1 198 ? -11.661 -8.572 16.692 1.00 92.88 198 THR A O 1
ATOM 1578 N N . GLY A 1 199 ? -12.743 -9.826 15.190 1.00 89.12 199 GLY A N 1
ATOM 1579 C CA . GLY A 1 199 ? -13.928 -10.027 16.038 1.00 89.12 199 GLY A CA 1
ATOM 1580 C C . GLY A 1 199 ? -14.712 -8.742 16.344 1.00 89.12 199 GLY A C 1
ATOM 1581 O O . GLY A 1 199 ? -15.439 -8.681 17.328 1.00 89.12 199 GLY A O 1
ATOM 1582 N N . GLY A 1 200 ? -14.568 -7.710 15.513 1.00 88.19 200 GLY A N 1
ATOM 1583 C CA . GLY A 1 200 ? -15.203 -6.400 15.661 1.00 88.19 200 GLY A CA 1
ATOM 1584 C C . GLY A 1 200 ? -14.290 -5.319 16.239 1.00 88.19 200 GLY A C 1
ATOM 1585 O O . GLY A 1 200 ? -14.667 -4.142 16.181 1.00 88.19 200 GLY A O 1
ATOM 1586 N N . ALA A 1 201 ? -13.101 -5.683 16.731 1.00 91.06 201 ALA A N 1
ATOM 1587 C CA . ALA A 1 201 ? -12.180 -4.749 17.367 1.00 91.06 201 ALA A CA 1
ATOM 1588 C C . ALA A 1 201 ? -11.569 -3.760 16.365 1.00 91.06 201 ALA A C 1
ATOM 1590 O O . ALA A 1 201 ? -11.136 -4.143 15.271 1.00 91.06 201 ALA A O 1
ATOM 1591 N N . SER A 1 202 ? -11.501 -2.491 16.753 1.00 93.50 202 SER A N 1
ATOM 1592 C CA . SER A 1 202 ? -10.727 -1.474 16.028 1.00 93.50 202 SER A CA 1
ATOM 1593 C C . SER A 1 202 ? -9.315 -1.356 16.608 1.00 93.50 202 SER A C 1
ATOM 1595 O O . SER A 1 202 ? -9.043 -1.854 17.696 1.00 93.50 202 SER A O 1
ATOM 1597 N N . ASN A 1 203 ? -8.399 -0.693 15.894 1.00 95.44 203 ASN A N 1
ATOM 1598 C CA . ASN A 1 203 ? -7.010 -0.495 16.337 1.00 95.44 203 ASN A CA 1
ATOM 1599 C C . ASN A 1 203 ? -6.249 -1.807 16.623 1.00 95.44 203 ASN A C 1
ATOM 1601 O O . ASN A 1 203 ? -5.388 -1.866 17.499 1.00 95.44 203 ASN A O 1
ATOM 1605 N N . PHE A 1 204 ? -6.550 -2.859 15.863 1.00 96.25 204 PHE A N 1
ATOM 1606 C CA . PHE A 1 204 ? -5.884 -4.153 15.963 1.00 96.25 204 PHE A CA 1
ATOM 1607 C C . PHE A 1 204 ? -5.268 -4.522 14.611 1.00 96.25 204 PHE A C 1
ATOM 1609 O O . PHE A 1 204 ? -5.926 -4.405 13.573 1.00 96.25 204 PHE A O 1
ATOM 1616 N N . ALA A 1 205 ? -3.999 -4.926 14.620 1.00 97.19 205 ALA A N 1
ATOM 1617 C CA . ALA A 1 205 ? -3.259 -5.264 13.415 1.00 97.19 205 ALA A CA 1
ATOM 1618 C C . ALA A 1 205 ? -3.629 -6.656 12.879 1.00 97.19 205 ALA A C 1
ATOM 1620 O O . ALA A 1 205 ? -3.741 -7.628 13.623 1.00 97.19 205 ALA A O 1
ATOM 1621 N N . VAL A 1 206 ? -3.779 -6.745 11.562 1.00 97.12 206 VAL A N 1
ATOM 1622 C CA . VAL A 1 206 ? -4.087 -7.961 10.810 1.00 97.12 206 VAL A CA 1
ATOM 1623 C C . VAL A 1 206 ? -3.080 -8.092 9.676 1.00 97.12 206 VAL A C 1
ATOM 1625 O O . VAL A 1 206 ? -2.884 -7.146 8.911 1.00 97.12 206 VAL A O 1
ATOM 1628 N N . GLN A 1 207 ? -2.484 -9.273 9.542 1.00 97.31 207 GLN A N 1
ATOM 1629 C CA . GLN A 1 207 ? -1.609 -9.639 8.432 1.00 97.31 207 GLN A CA 1
ATOM 1630 C C . GLN A 1 207 ? -2.311 -10.657 7.526 1.00 97.31 207 GLN A C 1
ATOM 1632 O O . GLN A 1 207 ? -2.994 -11.564 8.009 1.00 97.31 207 GLN A O 1
ATOM 1637 N N . LYS A 1 208 ? -2.140 -10.514 6.209 1.00 97.81 208 LYS A N 1
ATOM 1638 C CA . LYS A 1 208 ? -2.546 -11.504 5.204 1.00 97.81 208 LYS A CA 1
ATOM 1639 C C . LYS A 1 208 ? -1.393 -11.779 4.251 1.00 97.81 208 LYS A C 1
ATOM 1641 O O . LYS A 1 208 ? -0.859 -10.841 3.664 1.00 97.81 208 LYS A O 1
ATOM 1646 N N . ASP A 1 209 ? -1.066 -13.055 4.089 1.00 97.25 209 ASP A N 1
ATOM 1647 C CA . ASP A 1 209 ? 0.032 -13.518 3.247 1.00 97.25 209 ASP A CA 1
ATOM 1648 C C . ASP A 1 209 ? -0.496 -14.259 2.018 1.00 97.25 209 ASP A C 1
ATOM 1650 O O . ASP A 1 209 ? -1.411 -15.078 2.115 1.00 97.25 209 ASP A O 1
ATOM 1654 N N . PHE A 1 210 ? 0.117 -13.998 0.868 1.00 96.31 210 PHE A N 1
ATOM 1655 C CA . PHE A 1 210 ? -0.248 -14.589 -0.415 1.00 96.31 210 PHE A CA 1
ATOM 1656 C C . PHE A 1 210 ? 0.999 -15.058 -1.150 1.00 96.31 210 PHE A C 1
ATOM 1658 O O . PHE A 1 210 ? 2.027 -14.382 -1.139 1.00 96.31 210 PHE A O 1
ATOM 1665 N N . LYS A 1 211 ? 0.904 -16.195 -1.840 1.00 93.88 211 LYS A N 1
ATOM 1666 C CA . LYS A 1 211 ? 1.937 -16.620 -2.788 1.00 93.88 211 LYS A CA 1
ATOM 1667 C C . LYS A 1 211 ? 1.587 -16.084 -4.166 1.00 93.88 211 LYS A C 1
ATOM 1669 O O . LYS A 1 211 ? 0.484 -16.303 -4.650 1.00 93.88 211 LYS A O 1
ATOM 1674 N N . ALA A 1 212 ? 2.537 -15.414 -4.800 1.00 91.06 212 ALA A N 1
ATOM 1675 C CA . ALA A 1 212 ? 2.367 -14.817 -6.113 1.00 91.06 212 ALA A CA 1
ATOM 1676 C C . ALA A 1 212 ? 3.434 -15.333 -7.073 1.00 91.06 212 ALA A C 1
ATOM 1678 O O . ALA A 1 212 ? 4.602 -15.479 -6.708 1.00 91.06 212 ALA A O 1
ATOM 1679 N N . ASN A 1 213 ? 3.043 -15.555 -8.324 1.00 87.62 213 ASN A N 1
ATOM 1680 C CA . ASN A 1 213 ? 3.988 -15.806 -9.399 1.00 87.62 213 ASN A CA 1
ATOM 1681 C C . ASN A 1 213 ? 4.030 -14.600 -10.342 1.00 87.62 213 ASN A C 1
ATOM 1683 O O . ASN A 1 213 ? 2.992 -14.047 -10.700 1.00 87.62 213 ASN A O 1
ATOM 1687 N N . VAL A 1 214 ? 5.228 -14.172 -10.727 1.00 82.62 214 VAL A N 1
ATOM 1688 C CA . VAL A 1 214 ? 5.424 -13.022 -11.616 1.00 82.62 214 VAL A CA 1
ATOM 1689 C C . VAL A 1 214 ? 5.730 -13.529 -13.012 1.00 82.62 214 VAL A C 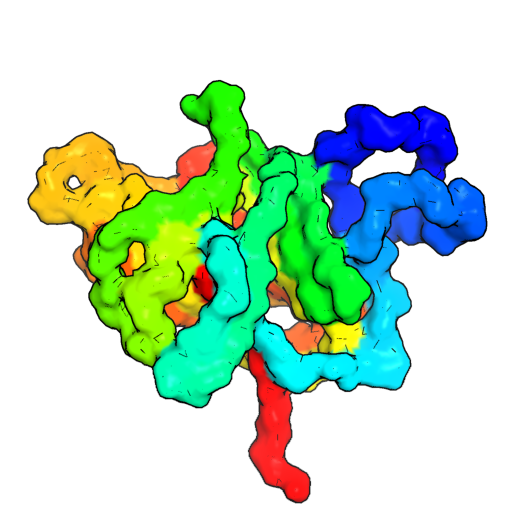1
ATOM 1691 O O . VAL A 1 214 ? 6.712 -14.237 -13.212 1.00 82.62 214 VAL A O 1
ATOM 1694 N N . SER A 1 215 ? 4.876 -13.168 -13.968 1.00 74.94 215 SER A N 1
ATOM 1695 C CA . SER A 1 215 ? 5.007 -13.547 -15.379 1.00 74.94 215 SER A CA 1
ATOM 1696 C C . SER A 1 215 ? 5.613 -12.442 -16.243 1.00 74.94 215 SER A C 1
ATOM 1698 O O . SER A 1 215 ? 6.294 -12.737 -17.217 1.00 74.94 215 SER A O 1
ATOM 1700 N N . GLU A 1 216 ? 5.387 -11.176 -15.892 1.00 78.00 216 GLU A N 1
ATOM 1701 C CA . GLU A 1 216 ? 5.730 -10.021 -16.736 1.00 78.00 216 GLU A CA 1
ATOM 1702 C C . GLU A 1 216 ? 6.754 -9.085 -16.082 1.00 78.00 216 GLU A C 1
ATOM 1704 O O . GLU A 1 216 ? 6.802 -7.896 -16.364 1.00 78.00 216 GLU A O 1
ATOM 1709 N N . ASN A 1 217 ? 7.608 -9.616 -15.204 1.00 83.88 217 ASN A N 1
ATOM 1710 C CA . ASN A 1 217 ? 8.665 -8.864 -14.520 1.00 83.88 217 ASN A CA 1
ATOM 1711 C C . ASN A 1 217 ? 8.169 -7.759 -13.557 1.00 83.88 217 ASN A C 1
ATOM 1713 O O . ASN A 1 217 ? 8.960 -6.961 -13.050 1.00 83.88 217 ASN A O 1
ATOM 1717 N N . PHE A 1 218 ? 6.871 -7.750 -13.243 1.00 88.25 218 PHE A N 1
ATOM 1718 C CA . PHE A 1 218 ? 6.274 -6.948 -12.179 1.00 88.25 218 PHE A CA 1
ATOM 1719 C C . PHE A 1 218 ? 5.266 -7.751 -11.359 1.00 88.25 218 PHE A C 1
ATOM 1721 O O . PHE A 1 218 ? 4.661 -8.712 -11.842 1.00 88.25 218 PHE A O 1
ATOM 1728 N N . LEU A 1 219 ? 5.070 -7.327 -10.115 1.00 91.38 219 LEU A N 1
ATOM 1729 C CA . LEU A 1 219 ? 4.037 -7.838 -9.225 1.00 91.38 219 LEU A CA 1
ATOM 1730 C C . LEU A 1 219 ? 2.998 -6.750 -8.984 1.00 91.38 219 LEU A C 1
ATOM 1732 O O . LEU A 1 219 ? 3.351 -5.694 -8.470 1.00 91.38 219 LEU A O 1
ATOM 1736 N N . GLU A 1 220 ? 1.734 -7.006 -9.312 1.00 94.00 220 GLU A N 1
ATOM 1737 C CA . GLU A 1 220 ? 0.608 -6.126 -8.992 1.00 94.00 220 GLU A CA 1
ATOM 1738 C C . GLU A 1 220 ? -0.157 -6.621 -7.760 1.00 94.00 220 GLU A C 1
ATOM 1740 O O . GLU A 1 220 ? -0.559 -7.783 -7.670 1.00 94.00 220 GLU A O 1
ATOM 1745 N N . ILE A 1 221 ? -0.413 -5.695 -6.839 1.00 97.19 221 ILE A N 1
ATOM 1746 C CA . ILE A 1 221 ? -1.395 -5.816 -5.762 1.00 97.19 221 ILE A CA 1
ATOM 1747 C C . ILE A 1 221 ? -2.477 -4.794 -6.054 1.00 97.19 221 ILE A C 1
ATOM 1749 O O . ILE A 1 221 ? -2.177 -3.609 -6.186 1.00 97.19 221 ILE A O 1
ATOM 1753 N N . HIS A 1 222 ? -3.730 -5.219 -6.113 1.00 97.12 222 HIS A N 1
ATOM 1754 C CA . HIS A 1 222 ? -4.855 -4.332 -6.360 1.00 97.12 222 HIS A CA 1
ATOM 1755 C C . HIS A 1 222 ? -5.912 -4.500 -5.271 1.00 97.12 222 HIS A C 1
ATOM 1757 O O . HIS A 1 222 ? -6.517 -5.556 -5.129 1.00 97.12 222 HIS A O 1
ATOM 1763 N N . SER A 1 223 ? -6.168 -3.425 -4.532 1.00 96.94 223 SER A N 1
ATOM 1764 C CA . SER A 1 223 ? -7.265 -3.328 -3.577 1.00 96.94 223 SER A CA 1
ATOM 1765 C C . SER A 1 223 ? -8.386 -2.489 -4.185 1.00 96.94 223 SER A C 1
ATOM 1767 O O . SER A 1 223 ? -8.191 -1.304 -4.476 1.00 96.94 223 SER A O 1
ATOM 1769 N N . SER A 1 224 ? -9.561 -3.087 -4.383 1.00 94.44 224 SER A N 1
ATOM 1770 C CA . SER A 1 224 ? -10.702 -2.425 -5.026 1.00 94.44 224 SER A CA 1
ATOM 1771 C C . SER A 1 224 ? -11.836 -2.177 -4.039 1.00 94.44 224 SER A C 1
ATOM 1773 O O . SER A 1 224 ? -12.403 -3.109 -3.467 1.00 94.44 224 SER A O 1
ATOM 1775 N N . GLY A 1 225 ? -12.165 -0.899 -3.851 1.00 82.50 225 GLY A N 1
ATOM 1776 C CA . GLY A 1 225 ? -13.306 -0.464 -3.058 1.00 82.50 225 GLY A CA 1
ATOM 1777 C C . GLY A 1 225 ? -14.622 -0.619 -3.822 1.00 82.50 225 GLY A C 1
ATOM 1778 O O . GLY A 1 225 ? -14.712 -0.318 -5.012 1.00 82.50 225 GLY A O 1
ATOM 1779 N N . TRP A 1 226 ? -15.670 -1.069 -3.135 1.00 71.88 226 TRP A N 1
ATOM 1780 C CA . TRP A 1 226 ? -17.020 -1.152 -3.694 1.00 71.88 226 TRP A CA 1
ATOM 1781 C C . TRP A 1 226 ? -17.811 0.105 -3.354 1.00 71.88 226 TRP A C 1
ATOM 1783 O O . TRP A 1 226 ? -18.072 0.288 -2.175 1.00 71.88 226 TRP A O 1
ATOM 1793 N N . LYS A 1 227 ? -18.252 0.895 -4.353 1.00 60.62 227 LYS A N 1
ATOM 1794 C CA . LYS A 1 227 ? -19.220 2.037 -4.357 1.00 60.62 227 LYS A CA 1
ATOM 1795 C C . LYS A 1 227 ? -19.284 2.991 -3.135 1.00 60.62 227 LYS A C 1
ATOM 1797 O O . LYS A 1 227 ? -19.336 4.197 -3.336 1.00 60.62 227 LYS A O 1
ATOM 1802 N N . ARG A 1 228 ? -19.370 2.491 -1.899 1.00 64.38 228 ARG A N 1
ATOM 1803 C CA . ARG A 1 228 ? -19.404 3.216 -0.614 1.00 64.38 228 ARG A CA 1
ATOM 1804 C C . ARG A 1 228 ? -18.247 2.873 0.338 1.00 64.38 228 ARG A C 1
ATOM 1806 O O . ARG A 1 228 ? -18.170 3.449 1.417 1.00 64.38 228 ARG A O 1
ATOM 1813 N N . TYR A 1 229 ? -17.370 1.946 -0.031 1.00 79.94 229 TYR A N 1
ATOM 1814 C CA . TYR A 1 229 ? -16.268 1.471 0.795 1.00 79.94 229 TYR A CA 1
ATOM 1815 C C . TYR A 1 229 ? -14.940 1.731 0.104 1.00 79.94 229 TYR A C 1
ATOM 1817 O O . TYR A 1 229 ? -14.767 1.409 -1.067 1.00 79.94 229 TYR A O 1
ATOM 1825 N N . CYS A 1 230 ? -13.994 2.298 0.844 1.00 88.94 230 CYS A N 1
ATOM 1826 C CA . CYS A 1 230 ? -12.642 2.527 0.357 1.00 88.94 230 CYS A CA 1
ATOM 1827 C C . CYS A 1 230 ? -11.700 1.378 0.732 1.00 88.94 230 CYS A C 1
ATOM 1829 O O . CYS A 1 230 ? -11.692 0.922 1.878 1.00 88.94 230 CYS A O 1
ATOM 1831 N N . ALA A 1 231 ? -10.843 0.997 -0.215 1.00 93.25 231 ALA A N 1
ATOM 1832 C CA . ALA A 1 231 ? -9.641 0.220 0.041 1.00 93.25 231 ALA A CA 1
ATOM 1833 C C . ALA A 1 231 ? -8.758 0.916 1.087 1.00 93.25 231 ALA A C 1
ATOM 1835 O O . ALA A 1 231 ? -8.774 2.146 1.219 1.00 93.25 231 ALA A O 1
ATOM 1836 N N . TYR A 1 232 ? -8.015 0.114 1.841 1.00 94.06 232 TYR A N 1
ATOM 1837 C CA . TYR A 1 232 ? -7.214 0.555 2.978 1.00 94.06 232 TYR A CA 1
ATOM 1838 C C . TYR A 1 232 ? -6.003 -0.347 3.120 1.00 94.06 232 TYR A C 1
ATOM 1840 O O . TYR A 1 232 ? -6.153 -1.563 3.044 1.00 94.06 232 TYR A O 1
ATOM 1848 N N . LEU A 1 233 ? -4.822 0.227 3.323 1.00 97.00 233 LEU A N 1
ATOM 1849 C CA . LEU A 1 233 ? -3.596 -0.545 3.482 1.00 97.00 233 LEU A CA 1
ATOM 1850 C C . LEU A 1 233 ? -2.596 0.216 4.349 1.00 97.00 233 LEU A C 1
ATOM 1852 O O . LEU A 1 233 ? -2.341 1.399 4.105 1.00 97.00 233 LEU A O 1
ATOM 1856 N N . ASN A 1 234 ? -2.022 -0.451 5.354 1.00 97.31 234 ASN A N 1
ATOM 1857 C CA . ASN A 1 234 ? -0.957 0.135 6.162 1.00 97.31 234 ASN A CA 1
ATOM 1858 C C . ASN A 1 234 ? 0.401 -0.213 5.588 1.00 97.31 234 ASN A C 1
ATOM 1860 O O . ASN A 1 234 ? 1.204 0.699 5.426 1.00 97.31 234 ASN A O 1
ATOM 1864 N N . LYS A 1 235 ? 0.695 -1.492 5.332 1.00 97.12 235 LYS A N 1
ATOM 1865 C CA . LYS A 1 235 ? 2.022 -1.927 4.874 1.00 97.12 235 LYS A CA 1
ATOM 1866 C C . LYS A 1 235 ? 1.928 -3.018 3.830 1.00 97.12 235 LYS A C 1
ATOM 1868 O O . LYS A 1 235 ? 0.996 -3.819 3.834 1.00 97.12 235 LYS A O 1
ATOM 1873 N N . VAL A 1 236 ? 2.952 -3.049 2.989 1.00 97.06 236 VAL A N 1
ATOM 1874 C CA . VAL A 1 236 ? 3.181 -4.104 2.010 1.00 97.06 236 VAL A CA 1
ATOM 1875 C C . VAL A 1 236 ? 4.602 -4.592 2.176 1.00 97.06 236 VAL A C 1
ATOM 1877 O O . VAL A 1 236 ? 5.527 -3.778 2.181 1.00 97.06 236 VAL A O 1
ATOM 1880 N N . THR A 1 237 ? 4.789 -5.900 2.259 1.00 95.81 237 THR A N 1
ATOM 1881 C CA . THR A 1 237 ? 6.064 -6.507 1.899 1.00 95.81 237 THR A CA 1
ATOM 1882 C C . THR A 1 237 ? 5.865 -7.456 0.741 1.00 95.81 237 THR A C 1
ATOM 1884 O O . THR A 1 237 ? 4.788 -8.011 0.520 1.00 95.81 237 THR A O 1
ATOM 1887 N N . MET A 1 238 ? 6.919 -7.582 -0.040 1.00 93.50 238 MET A N 1
ATOM 1888 C CA . MET A 1 238 ? 7.009 -8.547 -1.106 1.00 93.50 238 MET A CA 1
ATOM 1889 C C . MET A 1 238 ? 8.403 -9.164 -0.976 1.00 93.50 238 MET A C 1
ATOM 1891 O O . MET A 1 238 ? 9.398 -8.435 -0.951 1.00 93.50 238 MET A O 1
ATOM 1895 N N . ASP A 1 239 ? 8.479 -10.480 -0.846 1.00 91.31 239 ASP A N 1
ATOM 1896 C CA . ASP A 1 239 ? 9.698 -11.204 -0.490 1.00 91.31 239 ASP A CA 1
ATOM 1897 C C . ASP A 1 239 ? 9.907 -12.357 -1.459 1.00 91.31 239 ASP A C 1
ATOM 1899 O O . ASP A 1 239 ? 9.000 -13.167 -1.661 1.00 91.31 239 ASP A O 1
ATOM 1903 N N . HIS A 1 240 ? 11.068 -12.401 -2.121 1.00 85.88 240 HIS A N 1
ATOM 1904 C CA . HIS A 1 240 ? 11.361 -13.478 -3.064 1.00 85.88 240 HIS A CA 1
ATOM 1905 C C . HIS A 1 240 ? 11.328 -14.811 -2.329 1.00 85.88 240 HIS A C 1
ATOM 1907 O O . HIS A 1 240 ? 11.935 -14.951 -1.266 1.00 85.88 240 HIS A O 1
ATOM 1913 N N . LEU A 1 241 ? 10.641 -15.796 -2.907 1.00 77.62 241 LEU A N 1
ATOM 1914 C CA . LEU A 1 241 ? 10.716 -17.163 -2.416 1.00 77.62 241 LEU A CA 1
ATOM 1915 C C . LEU A 1 241 ? 12.142 -17.640 -2.685 1.00 77.62 241 LEU A C 1
ATOM 1917 O O . LEU A 1 241 ? 12.491 -17.985 -3.813 1.00 77.62 241 LEU A O 1
ATOM 1921 N N . SER A 1 242 ? 13.013 -17.604 -1.679 1.00 58.78 242 SER A N 1
ATOM 1922 C CA . SER A 1 242 ? 14.260 -18.352 -1.756 1.00 58.78 242 SER A CA 1
ATOM 1923 C C . SER A 1 242 ? 13.889 -19.805 -2.045 1.00 58.78 242 SER A C 1
ATOM 1925 O O . SER A 1 242 ? 13.097 -20.409 -1.318 1.00 58.78 242 SER A O 1
ATOM 1927 N N . LEU A 1 243 ? 14.428 -20.368 -3.132 1.00 43.94 243 LEU A N 1
ATOM 1928 C CA . LEU A 1 243 ? 14.483 -21.820 -3.246 1.00 43.94 243 LEU A CA 1
ATOM 1929 C C . LEU A 1 243 ? 15.178 -22.311 -1.968 1.00 43.94 243 LEU A C 1
ATOM 1931 O O . LEU A 1 243 ? 16.239 -21.773 -1.630 1.00 43.94 243 LEU A O 1
ATOM 1935 N N . PRO A 1 244 ? 14.580 -23.242 -1.209 1.00 33.19 244 PRO A N 1
ATOM 1936 C CA . PRO A 1 244 ? 15.256 -23.803 -0.058 1.00 33.19 244 PRO A CA 1
ATOM 1937 C C . PRO A 1 244 ? 16.466 -24.577 -0.588 1.00 33.19 244 PRO A C 1
ATOM 1939 O O . PRO A 1 244 ? 16.294 -25.656 -1.139 1.00 33.19 244 PRO A O 1
ATOM 1942 N N . TRP A 1 245 ? 17.656 -23.993 -0.417 1.00 32.47 245 TRP A N 1
ATOM 1943 C CA . TRP A 1 245 ? 18.979 -24.579 -0.660 1.00 32.47 245 TRP A CA 1
ATOM 1944 C C . TRP A 1 245 ? 19.316 -24.901 -2.131 1.00 32.47 245 TRP A C 1
ATOM 1946 O O . TRP A 1 245 ? 18.787 -25.836 -2.727 1.00 32.47 245 TRP A O 1
ATOM 1956 N N . LEU A 1 246 ? 20.262 -24.139 -2.687 1.00 32.94 246 LEU A N 1
ATOM 1957 C CA . LEU A 1 246 ? 21.237 -24.639 -3.663 1.00 32.94 246 LEU A CA 1
ATOM 1958 C C . LEU A 1 246 ? 22.571 -24.804 -2.934 1.00 32.94 246 LEU A C 1
ATOM 1960 O O . LEU A 1 246 ? 22.866 -23.918 -2.097 1.00 32.94 246 LEU A O 1
#

Foldseek 3Di:
DDEEEDDPPCDQVNPLQAAPFQAHYDDDPSCPPPPDPCRCCRYNLRPPQAPAQPDQKAKAQAQDDDWDAFQVGDIHDYDNDPRDQFDKDADPVNQKIKTAHDDDPPDPDDDQKQADPDAAAQCPRNGRNLARIKGKHQFKIKMKGAQAAFKKKKKFKHFADQAAACVVVDPSLVDWAFKFKDKPNHGPDHRDTRCVVVVRDGRYMDMDMDMHTDDNRMIMIMIGHDPNHMDMTRMMMMGGPPPPDD

Sequence (246 aa):
MISGTIPSSWRASKLKTLNLVANNFVFDDSNSSLPFPGLHCLQRNFPCNRDSPRYAYISIKCGGLGTKASTDGRRFEREDESLGPASYYVTDTQKWGVSNVGLFNDRKTQSYFQNTLSQISGAGILTTEFFQTSRLSPGSLRYYGLGWKMGYTVSLWFAETGISDASTETWQSLGRRVFDIYIQGNRELKDFNIRKETGGASNFAVQKDFKANVSENFLEIHSSGWKRYCAYLNKVTMDHLSLPWL

Organism: Nelumbo nucifera (NCBI:txid4432)